Protein 4WUT (pdb70)

Foldseek 3Di:
DEEEEEELAPPDPLVVLLVVLLQVQVVVDDDYDYDYDHDHALLPQVVSLCCQVCLVVPGQAYEYAHSAQDSNQVSLQSCQVSVHEYEYEAFHDPVNLVRHFAYEHAQQLVLLLVLLVCCVVQPADEEEEEEADPRTGSTCNNVVSNVVNSVVPHNYHYDDDDHQSLACSLLVVLLVVCVVCVGHAEYEQEADSNLLVLVNCVVVVNQQVHEYEYEAAEPSVLVCQVVRSHQKYKFFQSSVNNVSNVQSVCVSVVHHDDHYHHRDIDIDHPVPCPPVVNVNGHD

Organism: Allorhizobium ampelinum (strain ATCC BAA-846 / DSM 112012 / S4) (NCBI:txid311402)

InterPro domains:
  IPR025997 Periplasmic binding protein [PF13407] (26-286)
  IPR028082 Periplasmic binding protein-like I [SSF53822] (25-311)

Sequence (283 aa):
GEIAVIVKTVNSTFWQNVQKGADAAIGKQKAHTITFQGPAAESAIADQVNVENAVNRKVDAILLAPSDPDALVPAVKKAWEARIPVVIIDSLSKDAEKYYQAFLATDNKAAGELAAKAIQKVGTEGKIAVSYVAGAGSEIGRVGGFTDYIKANSKLQIVGPYYSQSQATALNQTTDVVLAANADLKGIFGANEPTAIGGRAIKQAGKAGKLVAIGFDGNQDLQEFVKDGTLEATVVQGSYQGEKGVDTLLKLLSKEKVEKFIDTGVVVVTKQNIDKPEAKNVLY

CATH classification: 3.40.50.2300 (+1 more: 3.40.50.2300)

B-factor: mean 20.38, std 10.1, range [6.33, 64.92]

Structure (mmCIF, N/CA/C/O backbone):
data_4WUT
#
_entry.id   4WUT
#
_cell.length_a   48.188
_cell.length_b   69.367
_cell.length_c   92.434
_cell.angle_alpha   90.000
_cell.angle_beta   90.000
_cell.angle_gamma   90.000
#
_symmetry.space_group_name_H-M   'P 21 21 21'
#
loop_
_entity.id
_entity.type
_entity.pdbx_description
1 polymer 'ABC transporter substrate binding protein (Ribose)'
2 non-polymer 'CHLORIDE ION'
3 non-polymer beta-D-fucopyranose
4 non-polymer 'CALCIUM ION'
5 water water
#
loop_
_atom_site.group_PDB
_atom_site.id
_atom_site.type_symbol
_atom_site.label_atom_id
_atom_site.label_alt_id
_atom_site.label_comp_id
_atom_site.label_asym_id
_atom_site.label_entity_id
_atom_site.label_seq_id
_atom_site.pdbx_PDB_ins_code
_atom_site.Cartn_x
_atom_site.Cartn_y
_atom_site.Cartn_z
_atom_site.occupancy
_atom_site.B_iso_or_equiv
_atom_site.auth_seq_id
_atom_site.auth_comp_id
_atom_site.auth_asym_id
_atom_site.auth_atom_id
_atom_site.pdbx_PDB_model_num
ATOM 1 N N . GLY A 1 24 ? 1.090 54.803 49.677 1.00 33.58 24 GLY A N 1
ATOM 2 C CA . GLY A 1 24 ? 0.830 54.501 48.285 1.00 32.73 24 GLY A CA 1
ATOM 3 C C . GLY A 1 24 ? 1.638 53.310 47.816 1.00 31.63 24 GLY A C 1
ATOM 4 O O . GLY A 1 24 ? 2.162 53.312 46.701 1.00 29.53 24 GLY A O 1
ATOM 7 N N . GLU A 1 25 ? 1.735 52.290 48.666 1.00 22.89 25 GLU A N 1
ATOM 8 C CA . GLU A 1 25 ? 2.557 51.118 48.379 1.00 19.69 25 GLU A CA 1
ATOM 9 C C . GLU A 1 25 ? 1.886 50.095 47.474 1.00 19.04 25 GLU A C 1
ATOM 10 O O . GLU A 1 25 ? 0.762 49.662 47.728 1.00 21.34 25 GLU A O 1
ATOM 22 N N . ILE A 1 26 ? 2.595 49.694 46.427 1.00 18.82 26 ILE A N 1
ATOM 23 C CA . ILE A 1 26 ? 2.247 48.499 45.664 1.00 18.92 26 ILE A CA 1
ATOM 24 C C . ILE A 1 26 ? 3.247 47.399 46.053 1.00 21.74 26 ILE A C 1
ATOM 25 O O . ILE A 1 26 ? 4.428 47.523 45.780 1.00 19.42 26 ILE A O 1
ATOM 41 N N . ALA A 1 27 ? 2.780 46.350 46.718 1.00 15.45 27 ALA A N 1
ATOM 42 C CA . ALA A 1 27 ? 3.671 45.315 47.235 1.00 16.66 27 ALA A CA 1
ATOM 43 C C . ALA A 1 27 ? 3.871 44.230 46.189 1.00 16.26 27 ALA A C 1
ATOM 44 O O . ALA A 1 27 ? 2.926 43.539 45.819 1.00 14.72 27 ALA A O 1
ATOM 51 N N . VAL A 1 28 ? 5.103 44.106 45.700 1.00 12.99 28 VAL A N 1
ATOM 52 C CA . VAL A 1 28 ? 5.460 43.018 44.812 1.00 14.68 28 VAL A CA 1
ATOM 53 C C . VAL A 1 28 ? 6.065 41.905 45.652 1.00 13.28 28 VAL A C 1
ATOM 54 O O . VAL A 1 28 ? 7.056 42.123 46.368 1.00 14.25 28 VAL A O 1
ATOM 67 N N . ILE A 1 29 ? 5.442 40.737 45.576 1.00 10.42 29 ILE A N 1
ATOM 68 C CA . ILE A 1 29 ? 5.823 39.592 46.386 1.00 9.80 29 ILE A CA 1
ATOM 69 C C . ILE A 1 29 ? 6.091 38.399 45.481 1.00 13.35 29 ILE A C 1
ATOM 70 O O . ILE A 1 29 ? 5.191 37.912 44.768 1.00 11.06 29 ILE A O 1
ATOM 86 N N . VAL A 1 30 ? 7.340 37.946 45.472 1.00 12.18 30 VAL A N 1
ATOM 87 C CA . VAL A 1 30 ? 7.753 36.883 44.579 1.00 11.16 30 VAL A CA 1
ATOM 88 C C . VAL A 1 30 ? 8.238 35.665 45.348 1.00 8.42 30 VAL A C 1
ATOM 89 O O . VAL A 1 30 ? 8.256 35.681 46.579 1.00 10.49 30 VAL A O 1
ATOM 102 N N . LYS A 1 31 ? 8.608 34.587 44.651 1.00 10.94 31 LYS A N 1
ATOM 103 C CA . LYS A 1 31 ? 8.897 33.345 45.345 1.00 9.67 31 LYS A CA 1
ATOM 104 C C . LYS A 1 31 ? 10.210 33.352 46.127 1.00 8.44 31 LYS A C 1
ATOM 105 O O . LYS A 1 31 ? 10.343 32.636 47.097 1.00 11.41 31 LYS A O 1
ATOM 124 N N . THR A 1 32 ? 11.174 34.142 45.649 1.00 11.59 32 THR A N 1
ATOM 125 C CA . THR A 1 32 ? 12.430 34.348 46.353 1.00 9.82 32 THR A CA 1
ATOM 126 C C . THR A 1 32 ? 13.094 35.554 45.716 1.00 15.12 32 THR A C 1
ATOM 127 O O . THR A 1 32 ? 12.849 35.858 44.555 1.00 15.14 32 THR A O 1
ATOM 138 N N . VAL A 1 33 ? 13.899 36.282 46.476 1.00 20.18 33 VAL A N 1
ATOM 139 C CA . VAL A 1 33 ? 14.608 37.422 45.898 1.00 24.19 33 VAL A CA 1
ATOM 140 C C . VAL A 1 33 ? 15.969 36.971 45.367 1.00 24.20 33 VAL A C 1
ATOM 141 O O . VAL A 1 33 ? 16.568 37.634 44.511 1.00 23.16 33 VAL A O 1
ATOM 154 N N . ASN A 1 34 ? 16.426 35.821 45.855 1.00 28.36 34 ASN A N 1
ATOM 155 C CA . ASN A 1 34 ? 17.712 35.259 45.461 1.00 31.49 34 ASN A CA 1
ATOM 156 C C . ASN A 1 34 ? 17.666 34.564 44.111 1.00 29.27 34 ASN A C 1
ATOM 157 O O . ASN A 1 34 ? 17.762 33.327 44.048 1.00 28.13 34 ASN A O 1
ATOM 168 N N . SER A 1 35 ? 17.543 35.350 43.036 1.00 17.33 35 SER A N 1
ATOM 169 C CA . SER A 1 35 ? 17.281 34.783 41.731 1.00 14.54 35 SER A CA 1
ATOM 170 C C . SER A 1 35 ? 17.446 35.802 40.602 1.00 15.13 35 SER A C 1
ATOM 171 O O . SER A 1 35 ? 16.855 36.891 40.639 1.00 16.21 35 SER A O 1
ATOM 179 N N . THR A 1 36 ? 18.217 35.460 39.576 1.00 14.55 36 THR A N 1
ATOM 180 C CA . THR A 1 36 ? 18.354 36.375 38.444 1.00 14.54 36 THR A CA 1
ATOM 181 C C . THR A 1 36 ? 17.009 36.508 37.704 1.00 13.66 36 THR A C 1
ATOM 182 O O . THR A 1 36 ? 16.690 37.567 37.198 1.00 14.57 36 THR A O 1
ATOM 193 N N . PHE A 1 37 ? 16.217 35.435 37.670 1.00 12.69 37 PHE A N 1
ATOM 194 C CA . PHE A 1 37 ? 14.898 35.487 37.056 1.00 12.97 37 PHE A CA 1
ATOM 195 C C . PHE A 1 37 ? 14.027 36.519 37.781 1.00 11.50 37 PHE A C 1
ATOM 196 O O . PHE A 1 37 ? 13.471 37.399 37.151 1.00 12.54 37 PHE A O 1
ATOM 213 N N . TRP A 1 38 ? 13.905 36.405 39.106 1.00 14.61 38 TRP A N 1
ATOM 214 C CA . TRP A 1 38 ? 13.030 37.320 39.843 1.00 10.64 38 TRP A CA 1
ATOM 215 C C . TRP A 1 38 ? 13.598 38.732 39.849 1.00 11.87 38 TRP A C 1
ATOM 216 O O . TRP A 1 38 ? 12.839 39.697 39.866 1.00 13.84 38 TRP A O 1
ATOM 237 N N . GLN A 1 39 ? 14.924 38.871 39.766 1.00 12.96 39 GLN A N 1
ATOM 238 C CA . GLN A 1 39 ? 15.503 40.203 39.672 1.00 14.30 39 GLN A CA 1
ATOM 239 C C . GLN A 1 39 ? 15.168 40.883 38.336 1.00 15.19 39 GLN A C 1
ATOM 240 O O . GLN A 1 39 ? 15.082 42.109 38.259 1.00 16.73 39 GLN A O 1
ATOM 254 N N . ASN A 1 40 ? 14.989 40.089 37.284 1.00 15.39 40 ASN A N 1
ATOM 255 C CA . ASN A 1 40 ? 14.543 40.657 36.007 1.00 16.31 40 ASN A CA 1
ATOM 256 C C . ASN A 1 40 ? 13.061 41.069 36.062 1.00 16.94 40 ASN A C 1
ATOM 257 O O . ASN A 1 40 ? 12.677 42.093 35.494 1.00 14.66 40 ASN A O 1
ATOM 268 N N . VAL A 1 41 ? 12.239 40.293 36.762 1.00 14.04 41 VAL A N 1
ATOM 269 C CA . VAL A 1 41 ? 10.870 40.733 37.027 1.00 14.94 41 VAL A CA 1
ATOM 270 C C . VAL A 1 41 ? 10.889 42.066 37.790 1.00 13.93 41 VAL A C 1
ATOM 271 O O . VAL A 1 41 ? 10.165 42.990 37.429 1.00 17.33 41 VAL A O 1
ATOM 284 N N . GLN A 1 42 ? 11.746 42.173 38.814 1.00 13.49 42 GLN A N 1
ATOM 285 C CA . GLN A 1 42 ? 11.885 43.438 39.550 1.00 14.39 42 GLN A CA 1
ATOM 286 C C . GLN A 1 42 ? 12.272 44.592 38.617 1.00 15.94 42 GLN A C 1
ATOM 287 O O . GLN A 1 42 ? 11.779 45.700 38.759 1.00 16.49 42 GLN A O 1
ATOM 301 N N . LYS A 1 43 ? 13.190 44.333 37.692 1.00 17.40 43 LYS A N 1
ATOM 302 C CA . LYS A 1 43 ? 13.608 45.351 36.733 1.00 20.96 43 LYS A CA 1
ATOM 303 C C . LYS A 1 43 ? 12.410 45.917 35.959 1.00 22.64 43 LYS A C 1
ATOM 304 O O . LYS A 1 43 ? 12.279 47.132 35.807 1.00 23.98 43 LYS A O 1
ATOM 323 N N . GLY A 1 44 ? 11.554 45.029 35.466 1.00 16.77 44 GLY A N 1
ATOM 324 C CA . GLY A 1 44 ? 10.354 45.428 34.747 1.00 17.04 44 GLY A CA 1
ATOM 325 C C . GLY A 1 44 ? 9.408 46.220 35.630 1.00 17.16 44 GLY A C 1
ATOM 326 O O . GLY A 1 44 ? 8.856 47.232 35.212 1.00 18.20 44 GLY A O 1
ATOM 330 N N . ALA A 1 45 ? 9.207 45.759 36.854 1.00 16.20 45 ALA A N 1
ATOM 331 C CA . ALA A 1 45 ? 8.337 46.481 37.781 1.00 19.25 45 ALA A CA 1
ATOM 332 C C . ALA A 1 45 ? 8.865 47.889 38.070 1.00 18.81 45 ALA A C 1
ATOM 333 O O . ALA A 1 45 ? 8.104 48.861 38.148 1.00 22.73 45 ALA A O 1
ATOM 340 N N . ASP A 1 46 ? 10.179 47.998 38.222 1.00 18.23 46 ASP A N 1
ATOM 341 C CA . ASP A 1 46 ? 10.813 49.275 38.516 1.00 20.80 46 ASP A CA 1
ATOM 342 C C . ASP A 1 46 ? 10.608 50.249 37.361 1.00 23.79 46 ASP A C 1
ATOM 343 O O . ASP A 1 46 ? 10.412 51.450 37.567 1.00 27.50 46 ASP A O 1
ATOM 352 N N . ALA A 1 47 ? 10.670 49.726 36.144 1.00 23.15 47 ALA A N 1
ATOM 353 C CA . ALA A 1 47 ? 10.508 50.542 34.944 1.00 26.77 47 ALA A CA 1
ATOM 354 C C . ALA A 1 47 ? 9.107 51.141 34.898 1.00 26.76 47 ALA A C 1
ATOM 355 O O . ALA A 1 47 ? 8.944 52.343 34.696 1.00 27.73 47 ALA A O 1
ATOM 362 N N . ALA A 1 48 ? 8.103 50.297 35.121 1.00 21.32 48 ALA A N 1
ATOM 363 C CA . ALA A 1 48 ? 6.709 50.740 35.086 1.00 21.66 48 ALA A CA 1
ATOM 364 C C . ALA A 1 48 ? 6.413 51.780 36.159 1.00 24.89 48 ALA A C 1
ATOM 365 O O . ALA A 1 48 ? 5.750 52.784 35.900 1.00 27.50 48 ALA A O 1
ATOM 372 N N . ILE A 1 49 ? 6.880 51.528 37.375 1.00 26.05 49 ILE A N 1
ATOM 373 C CA . ILE A 1 49 ? 6.554 52.404 38.487 1.00 26.13 49 ILE A CA 1
ATOM 374 C C . ILE A 1 49 ? 7.214 53.780 38.303 1.00 27.97 49 ILE A C 1
ATOM 375 O O . ILE A 1 49 ? 6.646 54.810 38.674 1.00 34.49 49 ILE A O 1
ATOM 391 N N . GLY A 1 50 ? 8.394 53.791 37.689 1.00 27.42 50 GLY A N 1
ATOM 392 C CA . GLY A 1 50 ? 9.144 55.020 37.508 1.00 31.17 50 GLY A CA 1
ATOM 393 C C . GLY A 1 50 ? 8.562 55.976 36.482 1.00 33.24 50 GLY A C 1
ATOM 394 O O . GLY A 1 50 ? 9.105 57.061 36.273 1.00 35.68 50 GLY A O 1
ATOM 398 N N . LYS A 1 51 ? 7.464 55.588 35.844 1.00 38.12 51 LYS A N 1
ATOM 399 C CA . LYS A 1 51 ? 6.827 56.438 34.839 1.00 38.52 51 LYS A CA 1
ATOM 400 C C . LYS A 1 51 ? 5.584 57.142 35.392 1.00 40.32 51 LYS A C 1
ATOM 401 O O . LYS A 1 51 ? 4.756 57.660 34.636 1.00 43.53 51 LYS A O 1
ATOM 420 N N . GLN A 1 52 ? 5.480 57.181 36.715 1.00 38.41 52 GLN A N 1
ATOM 421 C CA . GLN A 1 52 ? 4.360 57.823 37.389 1.00 38.67 52 GLN A CA 1
ATOM 422 C C . GLN A 1 52 ? 4.785 58.180 38.818 1.00 34.76 52 GLN A C 1
ATOM 423 O O . GLN A 1 52 ? 5.833 57.726 39.279 1.00 37.48 52 GLN A O 1
ATOM 437 N N . LYS A 1 53 ? 4.009 59.011 39.509 1.00 37.08 53 LYS A N 1
ATOM 438 C CA . LYS A 1 53 ? 4.449 59.563 40.789 1.00 39.27 53 LYS A CA 1
ATOM 439 C C . LYS A 1 53 ? 3.660 59.105 42.020 1.00 39.30 53 LYS A C 1
ATOM 440 O O . LYS A 1 53 ? 4.169 59.179 43.137 1.00 46.27 53 LYS A O 1
ATOM 459 N N . ALA A 1 54 ? 2.434 58.630 41.823 1.00 33.49 54 ALA A N 1
ATOM 460 C CA . ALA A 1 54 ? 1.489 58.452 42.929 1.00 34.44 54 ALA A CA 1
ATOM 461 C C . ALA A 1 54 ? 1.752 57.213 43.778 1.00 36.59 54 ALA A C 1
ATOM 462 O O . ALA A 1 54 ? 1.363 57.160 44.945 1.00 38.46 54 ALA A O 1
ATOM 469 N N . HIS A 1 55 ? 2.397 56.215 43.195 1.00 31.20 55 HIS A N 1
ATOM 470 C CA . HIS A 1 55 ? 2.632 54.964 43.901 1.00 29.06 55 HIS A CA 1
ATOM 471 C C . HIS A 1 55 ? 4.091 54.579 43.850 1.00 28.43 55 HIS A C 1
ATOM 472 O O . HIS A 1 55 ? 4.831 54.999 42.955 1.00 30.73 55 HIS A O 1
ATOM 487 N N . THR A 1 56 ? 4.493 53.782 44.832 1.00 25.43 56 THR A N 1
ATOM 488 C CA . THR A 1 56 ? 5.824 53.205 44.860 1.00 25.01 56 THR A CA 1
ATOM 489 C C . THR A 1 56 ? 5.675 51.693 44.972 1.00 29.76 56 THR A C 1
ATOM 490 O O . THR A 1 56 ? 4.589 51.204 45.292 1.00 25.96 56 THR A O 1
ATOM 501 N N . ILE A 1 57 ? 6.739 50.940 44.693 1.00 29.28 57 ILE A N 1
ATOM 502 C CA . ILE A 1 57 ? 6.706 49.503 44.920 1.00 25.68 57 ILE A CA 1
ATOM 503 C C . ILE A 1 57 ? 7.706 49.097 45.995 1.00 25.96 57 ILE A C 1
ATOM 504 O O . ILE A 1 57 ? 8.736 49.743 46.203 1.00 24.92 57 ILE A O 1
ATOM 520 N N . THR A 1 58 ? 7.344 48.040 46.695 1.00 24.64 58 THR A N 1
ATOM 521 C CA . THR A 1 58 ? 8.277 47.287 47.500 1.00 20.26 58 THR A CA 1
ATOM 522 C C . THR A 1 58 ? 8.434 45.949 46.788 1.00 20.47 58 THR A C 1
ATOM 523 O O . THR A 1 58 ? 7.527 45.502 46.094 1.00 19.63 58 THR A O 1
ATOM 534 N N . PHE A 1 59 ? 9.594 45.323 46.928 1.00 18.71 59 PHE A N 1
ATOM 535 C CA . PHE A 1 59 ? 9.861 44.048 46.284 1.00 17.66 59 PHE A CA 1
ATOM 536 C C . PHE A 1 59 ? 10.406 43.121 47.348 1.00 17.15 59 PHE A C 1
ATOM 537 O O . PHE A 1 59 ? 11.421 43.428 47.974 1.00 18.05 59 PHE A O 1
ATOM 554 N N . GLN A 1 60 ? 9.726 42.008 47.577 1.00 16.28 60 GLN A N 1
ATOM 555 C CA . GLN A 1 60 ? 10.053 41.118 48.688 1.00 15.86 60 GLN A CA 1
ATOM 556 C C . GLN A 1 60 ? 9.803 39.674 48.275 1.00 14.76 60 GLN A C 1
ATOM 557 O O . GLN A 1 60 ? 8.972 39.398 47.405 1.00 14.44 60 GLN A O 1
ATOM 571 N N . GLY A 1 61 ? 10.512 38.745 48.897 1.00 14.28 61 GLY A N 1
ATOM 572 C CA . GLY A 1 61 ? 10.257 37.338 48.710 1.00 13.32 61 GLY A CA 1
ATOM 573 C C . GLY A 1 61 ? 10.993 36.574 49.778 1.00 13.07 61 GLY A C 1
ATOM 574 O O . GLY A 1 61 ? 11.966 37.114 50.351 1.00 13.62 61 GLY A O 1
ATOM 578 N N . PRO A 1 62 ? 10.539 35.344 50.069 1.00 12.37 62 PRO A N 1
ATOM 579 C CA . PRO A 1 62 ? 11.249 34.527 51.059 1.00 12.13 62 PRO A CA 1
ATOM 580 C C . PRO A 1 62 ? 12.634 34.118 50.591 1.00 11.82 62 PRO A C 1
ATOM 581 O O . PRO A 1 62 ? 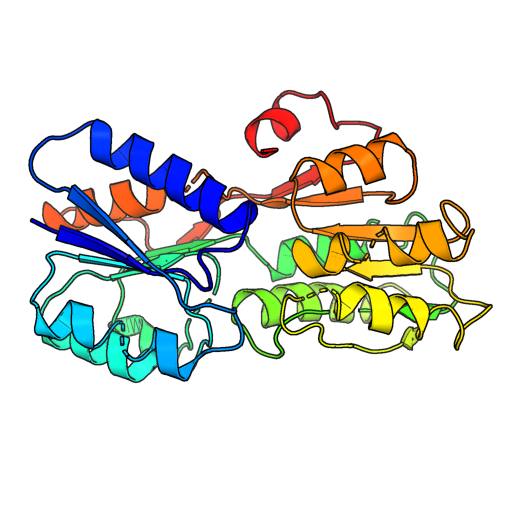13.064 34.463 49.492 1.00 11.84 62 PRO A O 1
ATOM 592 N N . ALA A 1 63 ? 13.329 33.353 51.430 1.00 12.63 63 ALA A N 1
ATOM 593 C CA . ALA A 1 63 ? 14.686 32.951 51.122 1.00 13.16 63 ALA A CA 1
ATOM 594 C C . ALA A 1 63 ? 14.770 31.835 50.108 1.00 14.01 63 ALA A C 1
ATOM 595 O O . ALA A 1 63 ? 15.823 31.617 49.525 1.00 15.47 63 ALA A O 1
ATOM 602 N N . ALA A 1 64 ? 13.666 31.136 49.875 1.00 12.17 64 ALA A N 1
ATOM 603 C CA . ALA A 1 64 ? 13.666 30.023 48.935 1.00 13.94 64 ALA A CA 1
ATOM 604 C C . ALA A 1 64 ? 12.250 29.818 48.420 1.00 11.41 64 ALA A C 1
ATOM 605 O O . ALA A 1 64 ? 11.283 30.157 49.089 1.00 10.92 64 ALA A O 1
ATOM 612 N N . GLU A 1 65 ? 12.131 29.260 47.218 1.00 10.64 65 GLU A N 1
ATOM 613 C CA . GLU A 1 65 ? 10.817 29.029 46.629 1.00 9.48 65 GLU A CA 1
ATOM 614 C C . GLU A 1 65 ? 9.984 27.989 47.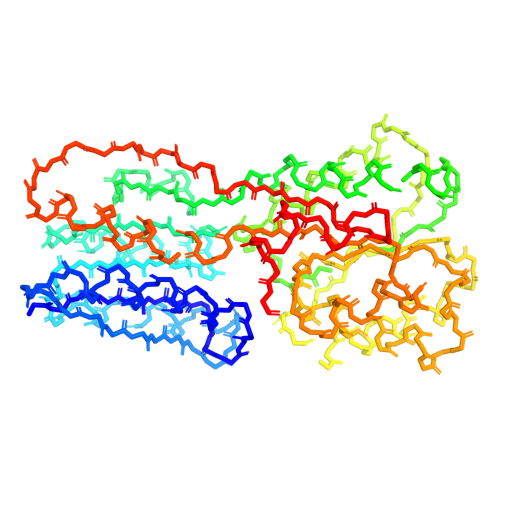347 1.00 10.32 65 GLU A C 1
ATOM 615 O O . GLU A 1 65 ? 8.763 27.966 47.207 1.00 10.88 65 GLU A O 1
ATOM 627 N N . SER A 1 66 ? 10.646 27.148 48.137 1.00 11.15 66 SER A N 1
ATOM 628 C CA . SER A 1 66 ? 9.983 26.138 48.949 1.00 10.24 66 SER A CA 1
ATOM 629 C C . SER A 1 66 ? 9.407 26.695 50.260 1.00 10.12 66 SER A C 1
ATOM 630 O O . SER A 1 66 ? 8.669 25.996 50.961 1.00 11.75 66 SER A O 1
ATOM 638 N N . ALA A 1 67 ? 9.763 27.936 50.592 1.00 10.41 67 ALA A N 1
ATOM 639 C CA . ALA A 1 67 ? 9.308 28.572 51.835 1.00 9.66 67 ALA A CA 1
ATOM 640 C C . ALA A 1 67 ? 7.921 29.151 51.651 1.00 10.03 67 ALA A C 1
ATOM 641 O O . ALA A 1 67 ? 7.763 30.371 51.527 1.00 11.55 67 ALA A O 1
ATOM 648 N N . ILE A 1 68 ? 6.917 28.281 51.657 1.00 9.92 68 ILE A N 1
ATOM 649 C CA . ILE A 1 68 ? 5.551 28.656 51.344 1.00 8.58 68 ILE A CA 1
ATOM 650 C C . ILE A 1 68 ? 4.902 29.445 52.478 1.00 7.73 68 ILE A C 1
ATOM 651 O O . ILE A 1 68 ? 4.279 30.498 52.250 1.00 9.97 68 ILE A O 1
ATOM 667 N N . ALA A 1 69 ? 5.056 28.949 53.686 1.00 8.26 69 ALA A N 1
ATOM 668 C CA . ALA A 1 69 ? 4.471 29.627 54.836 1.00 10.24 69 ALA A CA 1
ATOM 669 C C . ALA A 1 69 ? 5.021 31.044 54.969 1.00 8.92 69 ALA A C 1
ATOM 670 O O . ALA A 1 69 ? 4.301 31.975 55.337 1.00 11.35 69 ALA A O 1
ATOM 677 N N . ASP A 1 70 ? 6.307 31.209 54.677 1.00 9.04 70 ASP A N 1
ATOM 678 C CA . ASP A 1 70 ? 6.906 32.531 54.741 1.00 9.45 70 ASP A CA 1
ATOM 679 C C . ASP A 1 70 ? 6.266 33.467 53.732 1.00 8.97 70 ASP A C 1
ATOM 680 O O . ASP A 1 70 ? 6.087 34.651 54.012 1.00 12.10 70 ASP A O 1
ATOM 689 N N . GLN A 1 71 ? 5.944 32.960 52.534 1.00 8.35 71 GLN A N 1
ATOM 690 C CA . GLN A 1 71 ? 5.295 33.811 51.549 1.00 8.03 71 GLN A CA 1
ATOM 691 C C . GLN A 1 71 ? 3.867 34.165 51.966 1.00 9.14 71 GLN A C 1
ATOM 692 O O . GLN A 1 71 ? 3.435 35.296 51.775 1.00 10.12 71 GLN A O 1
ATOM 706 N N . VAL A 1 72 ? 3.140 33.197 52.519 1.00 9.14 72 VAL A N 1
ATOM 707 C CA . VAL A 1 72 ? 1.810 33.466 53.041 1.00 8.90 72 VAL A CA 1
ATOM 708 C C . VAL A 1 72 ? 1.880 34.607 54.064 1.00 9.62 72 VAL A C 1
ATOM 709 O O . VAL A 1 72 ? 1.109 35.551 54.034 1.00 9.65 72 VAL A O 1
ATOM 722 N N . ASN A 1 73 ? 2.816 34.501 54.992 1.00 10.07 73 ASN A N 1
ATOM 723 C CA . ASN A 1 73 ? 2.999 35.541 55.990 1.00 10.14 73 ASN A CA 1
ATOM 724 C C . ASN A 1 73 ? 3.216 36.938 55.362 1.00 10.32 73 ASN A C 1
ATOM 725 O O . ASN A 1 73 ? 2.640 37.940 55.823 1.00 11.29 73 ASN A O 1
ATOM 753 N N . VAL A 1 75 ? 2.184 38.027 52.359 1.00 9.74 75 VAL A N 1
ATOM 754 C CA . VAL A 1 75 ? 0.958 38.530 51.773 1.00 10.19 75 VAL A CA 1
ATOM 755 C C . VAL A 1 75 ? -0.029 38.989 52.881 1.00 10.70 75 VAL A C 1
ATOM 756 O O . VAL A 1 75 ? -0.625 40.079 52.805 1.00 11.27 75 VAL A O 1
ATOM 769 N N . GLU A 1 76 ? -0.167 38.191 53.938 1.00 10.23 76 GLU A N 1
ATOM 770 C CA . GLU A 1 76 ? -1.025 38.568 55.049 1.00 10.86 76 GLU A CA 1
ATOM 771 C C . GLU A 1 76 ? -0.595 39.905 55.613 1.00 11.75 76 GLU A C 1
ATOM 772 O O . GLU A 1 76 ? -1.418 40.748 55.950 1.00 13.69 76 GLU A O 1
ATOM 784 N N . ASN A 1 77 ? 0.708 40.076 55.778 1.00 12.04 77 ASN A N 1
ATOM 785 C CA . ASN A 1 77 ? 1.237 41.296 56.338 1.00 16.11 77 ASN A CA 1
ATOM 786 C C . ASN A 1 77 ? 0.976 42.508 55.446 1.00 14.56 77 ASN A C 1
ATOM 787 O O . ASN A 1 77 ? 0.686 43.601 55.930 1.00 16.90 77 ASN A O 1
ATOM 798 N N . ALA A 1 78 ? 1.073 42.293 54.136 1.00 12.49 78 ALA A N 1
ATOM 799 C CA . ALA A 1 78 ? 0.758 43.341 53.165 1.00 12.77 78 ALA A CA 1
ATOM 800 C C . ALA A 1 78 ? -0.706 43.768 53.304 1.00 14.70 78 ALA A C 1
ATOM 801 O O . ALA A 1 78 ? -1.027 44.951 53.279 1.00 14.65 78 ALA A O 1
ATOM 808 N N . VAL A 1 79 ? -1.597 42.801 53.436 1.00 13.80 79 VAL A N 1
ATOM 809 C CA . VAL A 1 79 ? -3.011 43.111 53.630 1.00 16.10 79 VAL A CA 1
ATOM 810 C C . VAL A 1 79 ? -3.225 43.867 54.941 1.00 18.54 79 VAL A C 1
ATOM 811 O O . VAL A 1 79 ? -3.999 44.832 55.016 1.00 20.20 79 VAL A O 1
ATOM 824 N N . ASN A 1 80 ? -2.551 43.429 55.996 1.00 14.88 80 ASN A N 1
ATOM 825 C CA . ASN A 1 80 ? -2.752 44.045 57.297 1.00 16.99 80 ASN A CA 1
ATOM 826 C C . ASN A 1 80 ? -2.234 45.470 57.384 1.00 17.20 80 ASN A C 1
ATOM 827 O O . ASN A 1 80 ? -2.780 46.275 58.138 1.00 23.18 80 ASN A O 1
ATOM 838 N N . ARG A 1 81 ? -1.195 45.795 56.620 1.00 16.46 81 ARG A N 1
ATOM 839 C CA . ARG A 1 81 ? -0.704 47.169 56.571 1.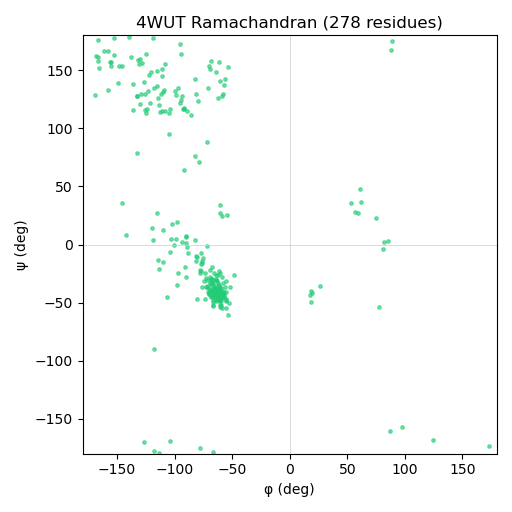00 20.69 81 ARG A CA 1
ATOM 840 C C . ARG A 1 81 ? -1.376 48.012 55.483 1.00 24.12 81 ARG A C 1
ATOM 841 O O . ARG A 1 81 ? -0.988 49.158 55.263 1.00 23.54 81 ARG A O 1
ATOM 862 N N . LYS A 1 82 ? -2.393 47.438 54.841 1.00 19.84 82 LYS A N 1
ATOM 863 C CA . LYS A 1 82 ? -3.284 48.168 53.947 1.00 24.63 82 LYS A CA 1
ATOM 864 C C . LYS A 1 82 ? -2.581 48.780 52.753 1.00 20.92 82 LYS A C 1
ATOM 865 O O . LYS A 1 82 ? -2.785 49.956 52.432 1.00 23.34 82 LYS A O 1
ATOM 884 N N . VAL A 1 83 ? -1.756 47.973 52.098 1.00 16.36 83 VAL A N 1
ATOM 885 C CA . VAL A 1 83 ? -1.109 48.394 50.864 1.00 16.67 83 VAL A CA 1
ATOM 886 C C . VAL A 1 83 ? -2.186 48.676 49.835 1.00 19.24 83 VAL A C 1
ATOM 887 O O . VAL A 1 83 ? -3.324 48.199 49.948 1.00 17.81 83 VAL A O 1
ATOM 900 N N . ASP A 1 84 ? -1.845 49.489 48.846 1.00 17.47 84 ASP A N 1
ATOM 901 C CA . ASP A 1 84 ? -2.812 49.850 47.814 1.00 17.36 84 ASP A CA 1
ATOM 902 C C . ASP A 1 84 ? -3.108 48.684 46.869 1.00 16.22 84 ASP A C 1
ATOM 903 O O . ASP A 1 84 ? -4.206 48.598 46.337 1.00 19.08 84 ASP A O 1
ATOM 912 N N . ALA A 1 85 ? -2.123 47.806 46.651 1.00 14.87 85 ALA A N 1
ATOM 913 C CA . ALA A 1 85 ? -2.247 46.707 45.677 1.00 13.90 85 ALA A CA 1
ATOM 914 C C . ALA A 1 85 ? -1.129 45.695 45.869 1.00 13.73 85 ALA A C 1
ATOM 915 O O . ALA A 1 85 ? -0.103 46.001 46.466 1.00 13.97 85 ALA A O 1
ATOM 922 N N . ILE A 1 86 ? -1.339 44.509 45.332 1.00 12.51 86 ILE A N 1
ATOM 923 C CA . ILE A 1 86 ? -0.397 43.412 45.474 1.00 11.86 86 ILE A CA 1
ATOM 924 C C . ILE A 1 86 ? -0.158 42.764 44.123 1.00 13.88 86 ILE A C 1
ATOM 925 O O . ILE A 1 86 ? -1.098 42.420 43.405 1.00 13.00 86 ILE A O 1
ATOM 941 N N . LEU A 1 87 ? 1.110 42.636 43.767 1.00 12.77 87 LEU A N 1
ATOM 942 C CA . LEU A 1 87 ? 1.540 41.862 42.612 1.00 11.67 87 LEU A CA 1
ATOM 943 C C . LEU A 1 87 ? 2.202 40.623 43.176 1.00 10.14 87 LEU A C 1
ATOM 944 O O . LEU A 1 87 ? 3.245 40.738 43.832 1.00 12.67 87 LEU A O 1
ATOM 960 N N . LEU A 1 88 ? 1.617 39.451 42.928 1.00 9.72 88 LEU A N 1
ATOM 961 C CA . LEU A 1 88 ? 2.031 38.219 43.608 1.00 8.15 88 LEU A CA 1
ATOM 962 C C . LEU A 1 88 ? 2.382 37.116 42.620 1.00 10.31 88 LEU A C 1
ATOM 963 O O . LEU A 1 88 ? 1.590 36.834 41.714 1.00 9.61 88 LEU A O 1
ATOM 979 N N . ALA A 1 89 ? 3.558 36.507 42.790 1.00 9.75 89 ALA A N 1
ATOM 980 C CA . ALA A 1 89 ? 3.908 35.249 42.134 1.00 7.71 89 ALA A CA 1
ATOM 981 C C . ALA A 1 89 ? 3.809 34.156 43.198 1.00 7.48 89 ALA A C 1
ATOM 982 O O . ALA A 1 89 ? 4.754 33.947 43.980 1.00 7.34 89 ALA A O 1
ATOM 989 N N . PRO A 1 90 ? 2.663 33.487 43.270 1.00 8.46 90 PRO A N 1
ATOM 990 C CA . PRO A 1 90 ? 2.412 32.612 44.423 1.00 7.49 90 PRO A CA 1
ATOM 991 C C . PRO A 1 90 ? 3.271 31.371 44.375 1.00 7.53 90 PRO A C 1
ATOM 992 O O . PRO A 1 90 ? 3.363 30.724 43.330 1.00 8.89 90 PRO A O 1
ATOM 1003 N N . SER A 1 91 ? 3.880 31.011 45.510 1.00 7.96 91 SER A N 1
ATOM 1004 C CA . SER A 1 91 ? 4.761 29.855 45.565 1.00 9.06 91 SER A CA 1
ATOM 1005 C C . SER A 1 91 ? 4.000 28.523 45.572 1.00 8.64 91 SER A C 1
ATOM 1006 O O . SER A 1 91 ? 4.603 27.464 45.346 1.00 8.26 91 SER A O 1
ATOM 1014 N N . ASP A 1 92 ? 2.696 28.591 45.822 1.00 7.86 92 ASP A N 1
ATOM 1015 C CA . ASP A 1 92 ? 1.829 27.414 45.806 1.00 6.67 92 ASP A CA 1
ATOM 1016 C C . ASP A 1 92 ? 0.435 27.858 45.355 1.00 6.33 92 ASP A C 1
ATOM 1017 O O . ASP A 1 92 ? -0.008 28.943 45.744 1.00 9.45 92 ASP A O 1
ATOM 1026 N N . PRO A 1 93 ? -0.248 27.063 44.505 1.00 7.17 93 PRO A N 1
ATOM 1027 C CA . PRO A 1 93 ? -1.532 27.535 43.997 1.00 7.16 93 PRO A CA 1
ATOM 1028 C C . PRO A 1 93 ? -2.684 27.437 44.984 1.00 9.67 93 PRO A C 1
ATOM 1029 O O . PRO A 1 93 ? -3.695 28.095 44.776 1.00 11.55 93 PRO A O 1
ATOM 1040 N N . ASP A 1 94 ? -2.503 26.661 46.034 1.00 8.37 94 ASP A N 1
ATOM 1041 C CA . ASP A 1 94 ? -3.530 26.466 47.044 1.00 9.26 94 ASP A CA 1
ATOM 1042 C C . ASP A 1 94 ? -3.236 27.187 48.363 1.00 7.76 94 ASP A C 1
ATOM 1043 O O . ASP A 1 94 ? -4.127 27.824 48.943 1.00 9.42 94 ASP A O 1
ATOM 1052 N N . ALA A 1 95 ? -2.006 27.079 48.848 1.00 9.52 95 ALA A N 1
ATOM 1053 C CA . ALA A 1 95 ? -1.670 27.651 50.139 1.00 9.50 95 ALA A CA 1
ATOM 1054 C C . ALA A 1 95 ? -1.842 29.152 50.178 1.00 9.16 95 ALA A C 1
ATOM 1055 O O . ALA A 1 95 ? -2.048 29.707 51.265 1.00 8.76 95 ALA A O 1
ATOM 1062 N N . LEU A 1 96 ? -1.729 29.819 49.027 1.00 7.50 96 LEU A N 1
ATOM 1063 C CA . LEU A 1 96 ? -1.830 31.278 48.990 1.00 9.50 96 LEU A CA 1
ATOM 1064 C C . LEU A 1 96 ? -3.268 31.802 48.817 1.00 9.02 96 LEU A C 1
ATOM 1065 O O . LEU A 1 96 ? -3.517 33.002 48.950 1.00 9.83 96 LEU A O 1
ATOM 1081 N N . VAL A 1 97 ? -4.220 30.904 48.576 1.00 10.56 97 VAL A N 1
ATOM 1082 C CA . VAL A 1 97 ? -5.597 31.339 48.344 1.00 10.53 97 VAL A CA 1
ATOM 1083 C C . VAL A 1 97 ? -6.229 32.091 49.525 1.00 9.88 97 VAL A C 1
ATOM 1084 O O . VAL A 1 97 ? -6.827 33.143 49.329 1.00 12.81 97 VAL A O 1
ATOM 1097 N N . PRO A 1 98 ? -6.076 31.582 50.762 1.00 10.30 98 PRO A N 1
ATOM 1098 C CA . PRO A 1 98 ? -6.708 32.302 51.874 1.00 10.84 98 PRO A CA 1
ATOM 1099 C C . PRO A 1 98 ? -6.204 33.732 52.053 1.00 11.88 98 PRO A C 1
ATOM 1100 O O . PRO A 1 98 ? -7.008 34.616 52.345 1.00 13.91 98 PRO A O 1
ATOM 1111 N N . ALA A 1 99 ? -4.909 33.964 51.844 1.00 9.88 99 ALA A N 1
ATOM 1112 C CA . ALA A 1 99 ? -4.369 35.311 51.986 1.00 11.85 99 ALA A CA 1
ATOM 1113 C C . ALA A 1 99 ? -4.837 36.229 50.865 1.00 9.22 99 ALA A C 1
ATOM 1114 O O . ALA A 1 99 ? -5.113 37.410 51.091 1.00 13.07 99 ALA A O 1
ATOM 1121 N N . VAL A 1 100 ? -4.939 35.686 49.648 1.00 10.51 100 VAL A N 1
ATOM 1122 C CA . VAL A 1 100 ? -5.452 36.441 48.516 1.00 10.79 100 VAL A CA 1
ATOM 1123 C C . VAL A 1 100 ? -6.940 36.758 48.690 1.00 13.19 100 VAL A C 1
ATOM 1124 O O . VAL A 1 100 ? -7.364 37.869 48.387 1.00 12.54 100 VAL A O 1
ATOM 1137 N N . LYS A 1 101 ? -7.706 35.812 49.225 1.00 13.68 101 LYS A N 1
ATOM 1138 C CA . LYS A 1 101 ? -9.101 36.088 49.606 1.00 14.03 101 LYS A CA 1
ATOM 1139 C C . LYS A 1 101 ? -9.209 37.248 50.614 1.00 11.78 101 LYS A C 1
ATOM 1140 O O . LYS A 1 101 ? -10.077 38.119 50.501 1.00 15.54 101 LYS A O 1
ATOM 1159 N N . LYS A 1 102 ? -8.333 37.240 51.631 1.00 13.14 102 LYS A N 1
ATOM 1160 C CA . LYS A 1 102 ? -8.256 38.347 52.577 1.00 18.26 102 LYS A CA 1
ATOM 1161 C C . LYS A 1 102 ? -7.944 39.690 51.890 1.00 13.48 102 LYS A C 1
ATOM 1162 O O . LYS A 1 102 ? -8.516 40.704 52.249 1.00 16.36 102 LYS A O 1
ATOM 1181 N N . ALA A 1 103 ? -7.046 39.691 50.907 1.00 14.77 103 ALA A N 1
ATOM 1182 C CA . ALA A 1 103 ? -6.766 40.907 50.142 1.00 14.23 103 ALA A CA 1
ATOM 1183 C C . ALA A 1 103 ? -8.030 41.389 49.440 1.00 16.47 103 ALA A C 1
ATOM 1184 O O . ALA A 1 103 ? -8.389 42.565 49.492 1.00 13.79 103 ALA A O 1
ATOM 1191 N N . TRP A 1 104 ? -8.704 40.457 48.786 1.00 13.89 104 TRP A N 1
ATOM 1192 C CA . TRP A 1 104 ? -9.960 40.779 48.097 1.00 15.09 104 TRP A CA 1
ATOM 1193 C C . TRP A 1 104 ? -11.034 41.336 49.044 1.00 20.81 104 TRP A C 1
ATOM 1194 O O . TRP A 1 104 ? -11.704 42.320 48.730 1.00 20.63 104 TRP A O 1
ATOM 1215 N N . GLU A 1 105 ? -11.174 40.739 50.219 1.00 19.43 105 GLU A N 1
ATOM 1216 C CA . GLU A 1 105 ? -12.132 41.223 51.205 1.00 21.50 105 GLU A CA 1
ATOM 1217 C C . GLU A 1 105 ? -11.786 42.628 51.709 1.00 18.97 105 GLU A C 1
ATOM 1218 O O . GLU A 1 105 ? -12.688 43.407 52.061 1.00 23.07 105 GLU A O 1
ATOM 1230 N N . ALA A 1 106 ? -10.490 42.938 51.717 1.00 17.28 106 ALA A N 1
ATOM 1231 C CA . ALA A 1 106 ? -9.966 44.252 52.076 1.00 17.91 106 ALA A CA 1
ATOM 1232 C C . ALA A 1 106 ? -10.016 45.263 50.932 1.00 20.55 106 ALA A C 1
ATOM 1233 O O . ALA A 1 106 ? -9.545 46.393 51.088 1.00 22.30 106 ALA A O 1
ATOM 1240 N N . ARG A 1 107 ? -10.582 44.864 49.799 1.00 21.39 107 ARG A N 1
ATOM 1241 C CA . ARG A 1 107 ? -10.663 45.732 48.619 1.00 21.43 107 ARG A CA 1
ATOM 1242 C C . ARG A 1 107 ? -9.280 46.121 48.089 1.00 19.02 107 ARG A C 1
ATOM 1243 O O . ARG A 1 107 ? -9.059 47.252 47.642 1.00 24.56 107 ARG A O 1
ATOM 1264 N N . ILE A 1 108 ? -8.344 45.188 48.162 1.00 15.41 108 ILE A N 1
ATOM 1265 C CA . ILE A 1 108 ? -7.012 45.422 47.633 1.00 14.78 108 ILE A CA 1
ATOM 1266 C C . ILE A 1 108 ? -6.841 44.676 46.311 1.00 14.03 108 ILE A C 1
ATOM 1267 O O . ILE A 1 108 ? -6.909 43.452 46.278 1.00 16.01 108 ILE A O 1
ATOM 1283 N N . PRO A 1 109 ? -6.630 45.418 45.218 1.00 15.62 109 PRO A N 1
ATOM 1284 C CA . PRO A 1 109 ? -6.412 44.771 43.921 1.00 15.53 109 PRO A CA 1
ATOM 1285 C C . PRO A 1 109 ? -5.230 43.817 43.962 1.00 15.23 109 PRO A C 1
ATOM 1286 O O . PRO A 1 109 ? -4.203 44.138 44.565 1.00 15.64 109 PRO A O 1
ATOM 1297 N N . VAL A 1 110 ? -5.393 42.651 43.351 1.00 13.03 110 VAL A N 1
ATOM 1298 C CA . VAL A 1 110 ? -4.335 41.661 43.279 1.00 12.95 110 VAL A CA 1
ATOM 1299 C C . VAL A 1 110 ? -4.170 41.230 41.819 1.00 14.22 110 VAL A C 1
ATOM 1300 O O . VAL A 1 110 ? -5.140 40.913 41.135 1.00 14.19 110 VAL A O 1
ATOM 1313 N N . VAL A 1 111 ? -2.936 41.254 41.336 1.00 11.52 111 VAL A N 1
ATOM 1314 C CA . VAL A 1 111 ? -2.618 40.679 40.042 1.00 11.44 111 VAL A CA 1
ATOM 1315 C C . VAL A 1 111 ? -1.614 39.556 40.303 1.00 10.21 111 VAL A C 1
ATOM 1316 O O . VAL A 1 111 ? -0.696 39.713 41.105 1.00 12.71 111 VAL A O 1
ATOM 1329 N N . ILE A 1 112 ? -1.848 38.412 39.663 1.00 10.02 112 ILE A N 1
ATOM 1330 C CA . ILE A 1 112 ? -1.000 37.231 39.770 1.00 9.25 112 ILE A CA 1
ATOM 1331 C C . ILE A 1 112 ? -0.064 37.138 38.575 1.00 10.17 112 ILE A C 1
ATOM 1332 O O . ILE A 1 112 ? -0.494 37.321 37.415 1.00 12.14 112 ILE A O 1
ATOM 1348 N N . ILE A 1 113 ? 1.217 36.899 38.848 1.00 10.03 113 ILE A N 1
ATOM 1349 C CA . ILE A 1 113 ? 2.185 36.679 37.785 1.00 9.27 113 ILE A CA 1
ATOM 1350 C C . ILE A 1 113 ? 2.846 35.314 37.896 1.00 8.59 113 ILE A C 1
ATOM 1351 O O . ILE A 1 113 ? 2.961 34.751 39.001 1.00 9.29 113 ILE A O 1
ATOM 1367 N N . ASP A 1 114 ? 3.192 34.766 36.733 1.00 9.22 114 ASP A N 1
ATOM 1368 C CA . ASP A 1 114 ? 4.106 33.633 36.592 1.00 10.48 114 ASP A CA 1
ATOM 1369 C C . ASP A 1 114 ? 3.519 32.267 36.921 1.00 10.74 114 ASP A C 1
ATOM 1370 O O . ASP A 1 114 ? 3.603 31.334 36.117 1.00 11.26 114 ASP A O 1
ATOM 1379 N N . SER A 1 115 ? 2.937 32.143 38.110 1.00 9.38 115 SER A N 1
ATOM 1380 C CA . SER A 1 115 ? 2.498 30.856 38.630 1.00 11.08 115 SER A CA 1
ATOM 1381 C C . SER A 1 115 ? 1.039 30.981 39.028 1.00 11.53 115 SER A C 1
ATOM 1382 O O . SER A 1 115 ? 0.658 31.889 39.766 1.00 10.37 115 SER A O 1
ATOM 1407 N N . LEU A 1 117 ? -2.792 30.475 40.506 1.00 12.96 117 LEU A N 1
ATOM 1408 C CA . LEU A 1 117 ? -3.553 30.083 41.688 1.00 13.85 117 LEU A CA 1
ATOM 1409 C C . LEU A 1 117 ? -4.631 29.089 41.305 1.00 15.67 117 LEU A C 1
ATOM 1410 O O . LEU A 1 117 ? -5.063 29.034 40.152 1.00 16.21 117 LEU A O 1
ATOM 1426 N N . SER A 1 118 ? -5.105 28.332 42.281 1.00 16.89 118 SER A N 1
ATOM 1427 C CA . SER A 1 118 ? -6.210 27.419 42.101 1.00 19.03 118 SER A CA 1
ATOM 1428 C C . SER A 1 118 ? -7.442 28.104 41.504 1.00 19.67 118 SER A C 1
ATOM 1429 O O . SER A 1 118 ? -7.648 29.302 41.689 1.00 18.60 118 SER A O 1
ATOM 1437 N N . LYS A 1 119 ? -8.259 27.322 40.807 1.00 23.91 119 LYS A N 1
ATOM 1438 C CA . LYS A 1 119 ? -9.581 27.777 40.338 1.00 30.18 119 LYS A CA 1
ATOM 1439 C C . LYS A 1 119 ? -10.419 28.370 41.471 1.00 30.38 119 LYS A C 1
ATOM 1440 O O . LYS A 1 119 ? -11.154 29.338 41.276 1.00 32.52 119 LYS A O 1
ATOM 1459 N N . ASP A 1 120 ? -10.296 27.788 42.659 1.00 31.49 120 ASP A N 1
ATOM 1460 C CA . ASP A 1 120 ? -11.000 28.271 43.846 1.00 40.04 120 ASP A CA 1
ATOM 1461 C C . ASP A 1 120 ? -10.854 29.786 44.054 1.00 35.47 120 ASP A C 1
ATOM 1462 O O . ASP A 1 120 ? -11.722 30.420 44.650 1.00 39.21 120 ASP A O 1
ATOM 1471 N N . ALA A 1 121 ? -9.763 30.362 43.554 1.00 22.18 121 ALA A N 1
ATOM 1472 C CA . ALA A 1 121 ? -9.378 31.729 43.878 1.00 18.26 121 ALA A CA 1
ATOM 1473 C C . ALA A 1 121 ? -9.797 32.730 42.809 1.00 17.93 121 ALA A C 1
ATOM 1474 O O . ALA A 1 121 ? -9.418 33.891 42.878 1.00 16.61 121 ALA A O 1
ATOM 1481 N N . GLU A 1 122 ? -10.517 32.270 41.792 1.00 28.29 122 GLU A N 1
ATOM 1482 C CA . GLU A 1 122 ? -10.706 33.074 40.579 1.00 33.29 122 GLU A CA 1
ATOM 1483 C C . GLU A 1 122 ? -11.342 34.436 40.867 1.00 27.34 122 GLU A C 1
ATOM 1484 O O . GLU A 1 122 ? -11.034 35.439 40.212 1.00 27.51 122 GLU A O 1
ATOM 1496 N N . LYS A 1 123 ? -12.203 34.461 41.869 1.00 21.18 123 LYS A N 1
ATOM 1497 C CA . LYS A 1 123 ? -12.982 35.652 42.213 1.00 23.81 123 LYS A CA 1
ATOM 1498 C C . LYS A 1 123 ? -12.160 36.725 42.919 1.00 27.87 123 LYS A C 1
ATOM 1499 O O . LYS A 1 123 ? -12.641 37.847 43.100 1.00 25.27 123 LYS A O 1
ATOM 1518 N N . TYR A 1 124 ? -10.945 36.369 43.345 1.00 17.32 124 TYR A N 1
ATOM 1519 C CA . TYR A 1 124 ? -10.215 37.179 44.297 1.00 18.57 124 TYR A CA 1
ATOM 1520 C C . TYR A 1 124 ? -9.078 38.004 43.702 1.00 20.42 124 TYR A C 1
ATOM 1521 O O . TYR A 1 124 ? -8.469 38.785 44.415 1.00 17.06 124 TYR A O 1
ATOM 1539 N N . TYR A 1 125 ? -8.777 37.819 42.419 1.00 16.26 125 TYR A N 1
ATOM 1540 C CA . TYR A 1 125 ? -7.742 38.609 41.751 1.00 13.86 125 TYR A CA 1
ATOM 1541 C C . TYR A 1 125 ? -8.229 39.002 40.377 1.00 15.19 125 TYR A C 1
ATOM 1542 O O . TYR A 1 125 ? -9.177 38.395 39.849 1.00 15.57 125 TYR A O 1
ATOM 1560 N N . GLN A 1 126 ? -7.600 40.020 39.795 1.00 13.32 126 GLN A N 1
ATOM 1561 C CA . GLN A 1 126 ? -8.172 40.640 38.610 1.00 14.24 126 GLN A CA 1
ATOM 1562 C C . GLN A 1 126 ? -7.424 40.402 37.304 1.00 14.13 126 GLN A C 1
ATOM 1563 O O . GLN A 1 126 ? -7.961 40.673 36.245 1.00 18.31 126 GLN A O 1
ATOM 1577 N N . ALA A 1 127 ? -6.189 39.926 37.374 1.00 14.47 127 ALA A N 1
ATOM 1578 C CA . ALA A 1 127 ? -5.481 39.535 36.168 1.00 13.55 127 ALA A CA 1
ATOM 1579 C C . ALA A 1 127 ? -4.412 38.504 36.505 1.00 12.46 127 ALA A C 1
ATOM 1580 O O . ALA A 1 127 ? -3.963 38.413 37.633 1.00 14.02 127 ALA A O 1
ATOM 1587 N N . PHE A 1 128 ? -4.049 37.735 35.481 1.00 12.10 128 PHE A N 1
ATOM 1588 C CA . PHE A 1 128 ? -3.015 36.722 35.567 1.00 12.71 128 PHE A CA 1
ATOM 1589 C C . PHE A 1 128 ? -2.137 36.825 34.332 1.00 11.45 128 PHE A C 1
ATOM 1590 O O . PHE A 1 128 ? -2.615 36.605 33.210 1.00 14.38 128 PHE A O 1
ATOM 1607 N N . LEU A 1 129 ? -0.867 37.177 34.569 1.00 14.73 129 LEU A N 1
ATOM 1608 C CA . LEU A 1 129 ? 0.119 37.358 33.501 1.00 12.79 129 LEU A CA 1
ATOM 1609 C C . LEU A 1 129 ? 1.176 36.283 33.626 1.00 10.81 129 LEU A C 1
ATOM 1610 O O . LEU A 1 129 ? 1.838 36.186 34.656 1.00 11.78 129 LEU A O 1
ATOM 1626 N N . ALA A 1 130 ? 1.341 35.471 32.605 1.00 10.67 130 ALA A N 1
ATOM 1627 C CA . ALA A 1 130 ? 2.245 34.337 32.692 1.00 10.73 130 ALA A CA 1
ATOM 1628 C C . ALA A 1 130 ? 2.498 33.726 31.329 1.00 12.38 130 ALA A C 1
ATOM 1629 O O . ALA A 1 130 ? 1.753 33.953 30.354 1.00 12.63 130 ALA A O 1
ATOM 1636 N N . THR A 1 131 ? 3.562 32.943 31.260 1.00 11.60 131 THR A N 1
ATOM 1637 C CA . THR A 1 131 ? 3.760 32.011 30.155 1.00 11.92 131 THR A CA 1
ATOM 1638 C C . THR A 1 131 ? 2.561 31.061 30.040 1.00 12.93 131 THR A C 1
ATOM 1639 O O . THR A 1 131 ? 1.980 30.667 31.045 1.00 12.79 131 THR A O 1
ATOM 1650 N N . ASP A 1 132 ? 2.161 30.712 28.828 1.00 14.29 132 ASP A N 1
ATOM 1651 C CA . ASP A 1 132 ? 1.302 29.560 28.646 1.00 15.57 132 ASP A CA 1
ATOM 1652 C C . ASP A 1 132 ? 2.141 28.321 28.891 1.00 15.59 132 ASP A C 1
ATOM 1653 O O . ASP A 1 132 ? 2.784 27.780 27.984 1.00 16.24 132 ASP A O 1
ATOM 1662 N N . ASN A 1 133 ? 2.196 27.897 30.152 1.00 12.67 133 ASN A N 1
ATOM 1663 C CA . ASN A 1 133 ? 3.160 26.864 30.528 1.00 11.69 133 ASN A CA 1
ATOM 1664 C C . ASN A 1 133 ? 2.957 25.495 29.887 1.00 11.78 133 ASN A C 1
ATOM 1665 O O . ASN A 1 133 ? 3.925 24.791 29.592 1.00 11.30 133 ASN A O 1
ATOM 1676 N N . LYS A 1 134 ? 1.713 25.098 29.677 1.00 13.34 134 LYS A N 1
ATOM 1677 C CA . LYS A 1 134 ? 1.466 23.853 28.963 1.00 13.00 134 LYS A CA 1
ATOM 1678 C C . LYS A 1 134 ? 2.068 23.939 27.573 1.00 13.21 134 LYS A C 1
ATOM 1679 O O . LYS A 1 134 ? 2.784 23.025 27.156 1.00 13.60 134 LYS A O 1
ATOM 1698 N N . ALA A 1 135 ? 1.796 25.042 26.863 1.00 14.19 135 ALA A N 1
ATOM 1699 C CA . ALA A 1 135 ? 2.336 25.222 25.517 1.00 14.46 135 ALA A CA 1
ATOM 1700 C C . ALA A 1 135 ? 3.859 25.260 25.532 1.00 16.22 135 ALA A C 1
ATOM 1701 O O . ALA A 1 135 ? 4.486 24.662 24.667 1.00 15.06 135 ALA A O 1
ATOM 1708 N N . ALA A 1 136 ? 4.444 25.911 26.537 1.00 13.15 136 ALA A N 1
ATOM 1709 C CA . ALA A 1 136 ? 5.892 26.019 26.629 1.00 12.25 136 ALA A CA 1
ATOM 1710 C C . ALA A 1 136 ? 6.535 24.651 26.914 1.00 11.54 136 ALA A C 1
ATOM 1711 O O . ALA A 1 136 ? 7.587 24.330 26.364 1.00 12.14 136 ALA A O 1
ATOM 1718 N N . GLY A 1 137 ? 5.920 23.855 27.784 1.00 11.15 137 GLY A N 1
ATOM 1719 C CA . GLY A 1 137 ? 6.395 22.510 28.015 1.00 10.75 137 GLY A CA 1
ATOM 1720 C C . GLY A 1 137 ? 6.320 21.663 26.755 1.00 11.84 137 GLY A C 1
ATOM 1721 O O . GLY A 1 137 ? 7.223 20.860 26.491 1.00 12.08 137 GLY A O 1
ATOM 1725 N N . GLU A 1 138 ? 5.255 21.847 25.976 1.00 13.16 138 GLU A N 1
ATOM 1726 C CA . GLU A 1 138 ? 5.121 21.142 24.713 1.00 12.97 138 GLU A CA 1
ATOM 1727 C C . GLU A 1 138 ? 6.226 21.547 23.735 1.00 13.14 138 GLU A C 1
ATOM 1728 O O . GLU A 1 138 ? 6.747 20.692 23.024 1.00 14.32 138 GLU A O 1
ATOM 1740 N N . LEU A 1 139 ? 6.593 22.825 23.693 1.00 13.17 139 LEU A N 1
ATOM 1741 C CA . LEU A 1 139 ? 7.678 23.245 22.781 1.00 13.57 139 LEU A CA 1
ATOM 1742 C C . LEU A 1 139 ? 8.985 22.560 23.199 1.00 12.87 139 LEU A C 1
ATOM 1743 O O . LEU A 1 139 ? 9.787 22.135 22.361 1.00 13.29 139 LEU A O 1
ATOM 1759 N N . ALA A 1 140 ? 9.239 22.503 24.497 1.00 12.42 140 ALA A N 1
ATOM 1760 C CA . ALA A 1 140 ? 10.452 21.869 24.980 1.00 11.53 140 ALA A CA 1
ATOM 1761 C C . ALA A 1 140 ? 10.475 20.374 24.609 1.00 13.36 140 ALA A C 1
ATOM 1762 O O . ALA A 1 140 ? 11.501 19.832 24.227 1.00 12.03 140 ALA A O 1
ATOM 1769 N N . ALA A 1 141 ? 9.329 19.713 24.721 1.00 13.11 141 ALA A N 1
ATOM 1770 C CA . ALA A 1 141 ? 9.218 18.281 24.404 1.00 12.23 141 ALA A CA 1
ATOM 1771 C C . ALA A 1 141 ? 9.411 18.016 22.915 1.00 13.72 141 ALA A C 1
ATOM 1772 O O . ALA A 1 141 ? 10.067 17.048 22.536 1.00 13.85 141 ALA A O 1
ATOM 1779 N N . LYS A 1 142 ? 8.849 18.887 22.084 1.00 13.43 142 LYS A N 1
ATOM 1780 C CA . LYS A 1 142 ? 9.038 18.772 20.654 1.00 14.43 142 LYS A CA 1
ATOM 1781 C C . LYS A 1 142 ? 10.509 18.952 20.283 1.00 14.48 142 LYS A C 1
ATOM 1782 O O . LYS A 1 142 ? 11.038 18.207 19.456 1.00 15.09 142 LYS A O 1
ATOM 1801 N N . ALA A 1 143 ? 11.165 19.938 20.890 1.00 14.01 143 ALA A N 1
ATOM 1802 C CA . ALA A 1 143 ? 12.601 20.155 20.686 1.00 14.22 143 ALA A CA 1
ATOM 1803 C C . ALA A 1 143 ? 13.402 18.926 21.090 1.00 13.92 143 ALA A C 1
ATOM 1804 O O . ALA A 1 143 ? 14.375 18.552 20.433 1.00 14.54 143 ALA A O 1
ATOM 1828 N N . ILE A 1 145 ? 12.329 15.692 21.231 1.00 14.00 145 ILE A N 1
ATOM 1829 C CA . ILE A 1 145 ? 12.107 14.606 20.271 1.00 14.88 145 ILE A CA 1
ATOM 1830 C C . ILE A 1 145 ? 12.838 14.833 18.949 1.00 15.79 145 ILE A C 1
ATOM 1831 O O . ILE A 1 145 ? 13.406 13.896 18.384 1.00 16.44 145 ILE A O 1
ATOM 1847 N N . GLN A 1 146 ? 12.855 16.062 18.460 1.00 15.98 146 GLN A N 1
ATOM 1848 C CA . GLN A 1 146 ? 13.482 16.313 17.181 1.00 17.07 146 GLN A CA 1
ATOM 1849 C C . GLN A 1 146 ? 14.971 16.025 17.216 1.00 17.26 146 GLN A C 1
ATOM 1850 O O . GLN A 1 146 ? 15.552 15.650 16.207 1.00 18.30 146 GLN A O 1
ATOM 1864 N N . LYS A 1 147 ? 15.594 16.117 18.393 1.00 16.42 1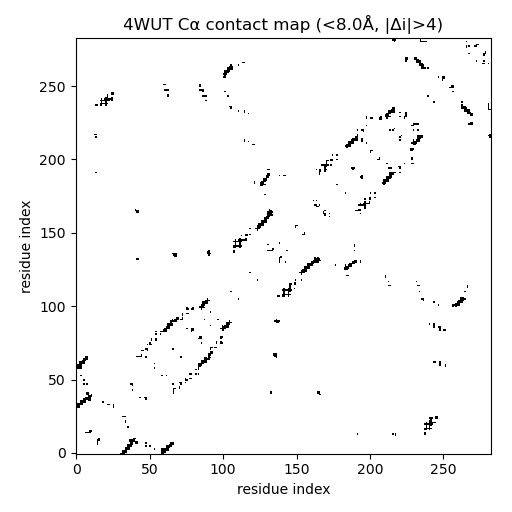47 LYS A N 1
ATOM 1865 C CA . LYS A 1 147 ? 17.011 15.864 18.475 1.00 16.80 147 LYS A CA 1
ATOM 1866 C C . LYS A 1 147 ? 17.301 14.440 18.933 1.00 16.73 147 LYS A C 1
ATOM 1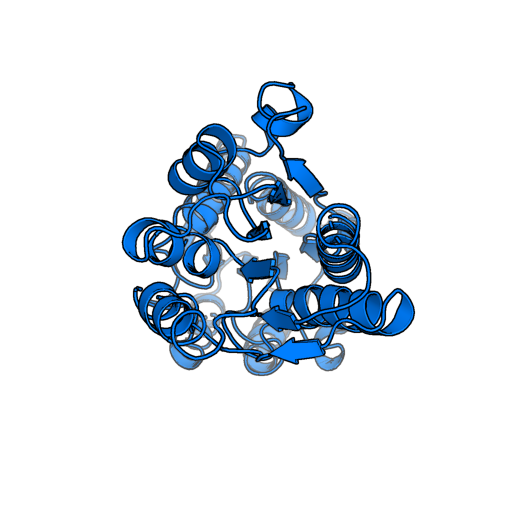867 O O . LYS A 1 147 ? 18.247 13.810 18.434 1.00 23.46 147 LYS A O 1
ATOM 1886 N N . VAL A 1 148 ? 16.460 13.905 19.809 1.00 15.95 148 VAL A N 1
ATOM 1887 C CA . VAL A 1 148 ? 16.684 12.599 20.415 1.00 15.98 148 VAL A CA 1
ATOM 1888 C C . VAL A 1 148 ? 16.070 11.459 19.619 1.00 18.13 148 VAL A C 1
ATOM 1889 O O . VAL A 1 148 ? 16.578 10.333 19.639 1.00 19.76 148 VAL A O 1
ATOM 1902 N N . GLY A 1 149 ? 14.997 11.759 18.887 1.00 16.88 149 GLY A N 1
ATOM 1903 C CA . GLY A 1 149 ? 14.158 10.716 18.313 1.00 17.61 149 GLY A CA 1
ATOM 1904 C C . GLY A 1 149 ? 13.084 10.271 19.305 1.00 17.10 149 GLY A C 1
ATOM 1905 O O . GLY A 1 149 ? 12.797 10.957 20.298 1.00 16.14 149 GLY A O 1
ATOM 1909 N N . THR A 1 150 ? 12.535 9.086 19.067 1.00 17.91 150 THR A N 1
ATOM 1910 C CA . THR A 1 150 ? 11.322 8.675 19.758 1.00 17.85 150 THR A CA 1
ATOM 1911 C C . THR A 1 150 ? 11.495 7.423 20.617 1.00 18.16 150 THR A C 1
ATOM 1912 O O . THR A 1 150 ? 10.517 6.957 21.222 1.00 18.38 150 THR A O 1
ATOM 1923 N N . GLU A 1 151 ? 12.721 6.903 20.695 1.00 18.35 151 GLU A N 1
ATOM 1924 C CA . GLU A 1 151 ? 13.035 5.708 21.482 1.00 18.87 151 GLU A CA 1
ATOM 1925 C C . GLU A 1 151 ? 14.190 6.008 22.436 1.00 18.86 151 GLU A C 1
ATOM 1926 O O . GLU A 1 151 ? 15.139 6.695 22.083 1.00 19.93 151 GLU A O 1
ATOM 1938 N N . GLY A 1 152 ? 14.107 5.503 23.656 1.00 18.16 152 GLY A N 1
ATOM 1939 C CA . GLY A 1 152 ? 15.177 5.695 24.616 1.00 17.79 152 GLY A CA 1
ATOM 1940 C C . GLY A 1 152 ? 14.658 6.329 25.881 1.00 16.88 152 GLY A C 1
ATOM 1941 O O . GLY A 1 152 ? 13.449 6.473 26.095 1.00 17.35 152 GLY A O 1
ATOM 1945 N N . LYS A 1 153 ? 15.596 6.762 26.710 1.00 16.49 153 LYS A N 1
ATOM 1946 C CA . LYS A 1 153 ? 15.285 7.270 28.036 1.00 15.83 153 LYS A CA 1
ATOM 1947 C C . LYS A 1 153 ? 15.645 8.751 28.146 1.00 14.76 153 LYS A C 1
ATOM 1948 O O . LYS A 1 153 ? 16.718 9.170 27.694 1.00 14.83 153 LYS A O 1
ATOM 1967 N N . ILE A 1 154 ? 14.764 9.530 28.753 1.00 13.96 154 ILE A N 1
ATOM 1968 C CA . ILE A 1 154 ? 15.075 10.909 29.086 1.00 13.10 154 ILE A CA 1
ATOM 1969 C C . ILE A 1 154 ? 14.714 11.170 30.549 1.00 12.73 154 ILE A C 1
ATOM 1970 O O . ILE A 1 154 ? 13.866 10.478 31.105 1.00 13.74 154 ILE A O 1
ATOM 1986 N N . ALA A 1 155 ? 15.361 12.154 31.156 1.00 12.28 155 ALA A N 1
ATOM 1987 C CA . ALA A 1 155 ? 15.103 12.510 32.551 1.00 12.01 155 ALA A CA 1
ATOM 1988 C C . ALA A 1 155 ? 14.420 13.849 32.662 1.00 11.15 155 ALA A C 1
ATOM 1989 O O . ALA A 1 155 ? 14.701 14.769 31.892 1.00 10.83 155 ALA A O 1
ATOM 1996 N N . VAL A 1 156 ? 13.532 13.976 33.653 1.00 10.95 156 VAL A N 1
ATOM 1997 C CA . VAL A 1 156 ? 12.847 15.228 33.928 1.00 10.28 156 VAL A CA 1
ATOM 1998 C C . VAL A 1 156 ? 13.299 15.753 35.289 1.00 10.22 156 VAL A C 1
ATOM 1999 O O . VAL A 1 156 ? 13.018 15.132 36.339 1.00 10.60 156 VAL A O 1
ATOM 2029 N N . SER A 1 158 ? 12.700 18.661 37.692 1.00 9.44 158 SER A N 1
ATOM 2030 C CA . SER A 1 158 ? 11.751 19.703 38.014 1.00 9.08 158 SER A CA 1
ATOM 2031 C C . SER A 1 158 ? 12.170 20.429 39.297 1.00 9.24 158 SER A C 1
ATOM 2032 O O . SER A 1 158 ? 13.272 20.237 39.781 1.00 9.64 158 SER A O 1
ATOM 2040 N N . TYR A 1 159 ? 11.308 21.321 39.765 1.00 9.80 159 TYR A N 1
ATOM 2041 C CA . TYR A 1 159 ? 11.690 22.251 40.814 1.00 9.25 159 TYR A CA 1
ATOM 2042 C C . TYR A 1 159 ? 10.842 22.043 42.061 1.00 9.56 159 TYR A C 1
ATOM 2043 O O . TYR A 1 159 ? 11.221 21.266 42.933 1.00 10.14 159 TYR A O 1
ATOM 2061 N N . VAL A 1 160 ? 9.717 22.744 42.149 1.00 9.41 160 VAL A N 1
ATOM 2062 C CA . VAL A 1 160 ? 8.810 22.586 43.296 1.00 9.85 160 VAL A CA 1
ATOM 2063 C C . VAL A 1 160 ? 7.545 21.906 42.810 1.00 9.93 160 VAL A C 1
ATOM 2064 O O . VAL A 1 160 ? 6.805 22.460 41.976 1.00 9.67 160 VAL A O 1
ATOM 2077 N N . ALA A 1 161 ? 7.296 20.695 43.297 1.00 10.50 161 ALA A N 1
ATOM 2078 C CA . ALA A 1 161 ? 6.176 19.903 42.798 1.00 11.52 161 ALA A CA 1
ATOM 2079 C C . ALA A 1 161 ? 4.865 20.628 43.082 1.00 11.11 161 ALA A C 1
ATOM 2080 O O . ALA A 1 161 ? 4.560 20.976 44.230 1.00 12.67 161 ALA A O 1
ATOM 2087 N N . GLY A 1 162 ? 4.076 20.822 42.037 1.00 11.00 162 GLY A N 1
ATOM 2088 C CA . GLY A 1 162 ? 2.767 21.425 42.181 1.00 11.49 162 GLY A CA 1
ATOM 2089 C C . GLY A 1 162 ? 2.762 22.942 42.258 1.00 11.12 162 GLY A C 1
ATOM 2090 O O . GLY A 1 162 ? 1.708 23.548 42.431 1.00 11.63 162 GLY A O 1
ATOM 2094 N N . ALA A 1 163 ? 3.926 23.581 42.142 1.00 10.42 163 ALA A N 1
ATOM 2095 C CA . ALA A 1 163 ? 3.943 25.015 42.058 1.00 10.23 163 ALA A CA 1
ATOM 2096 C C . ALA A 1 163 ? 3.201 25.393 40.744 1.00 10.26 163 ALA A C 1
ATOM 2097 O O . ALA A 1 163 ? 3.163 24.609 39.795 1.00 12.34 163 ALA A O 1
ATOM 2104 N N . GLY A 1 164 ? 2.541 26.530 40.721 1.00 10.75 164 GLY A N 1
ATOM 2105 C CA . GLY A 1 164 ? 1.641 26.844 39.640 1.00 8.81 164 GLY A CA 1
ATOM 2106 C C . GLY A 1 164 ? 2.259 26.712 38.269 1.00 10.96 164 GLY A C 1
ATOM 2107 O O . GLY A 1 164 ? 1.677 26.066 37.397 1.00 11.98 164 GLY A O 1
ATOM 2111 N N . SER A 1 165 ? 3.416 27.320 38.055 1.00 9.40 165 SER A N 1
ATOM 2112 C CA . SER A 1 165 ? 4.045 27.228 36.717 1.00 7.53 165 SER A CA 1
ATOM 2113 C C . SER A 1 165 ? 4.500 25.790 36.413 1.00 12.75 165 SER A C 1
ATOM 2114 O O . SER A 1 165 ? 4.506 25.352 35.254 1.00 12.78 165 SER A O 1
ATOM 2122 N N . GLU A 1 166 ? 4.841 25.048 37.455 1.00 9.61 166 GLU A N 1
ATOM 2123 C CA . GLU A 1 166 ? 5.399 23.710 37.310 1.00 7.68 166 GLU A CA 1
ATOM 2124 C C . GLU A 1 166 ? 4.358 22.717 36.786 1.00 10.18 166 GLU A C 1
ATOM 2125 O O . GLU A 1 166 ? 4.681 21.842 35.992 1.00 10.89 166 GLU A O 1
ATOM 2137 N N . ILE A 1 167 ? 3.124 22.822 37.265 1.00 10.96 167 ILE A N 1
ATOM 2138 C CA . ILE A 1 167 ? 2.062 21.883 36.878 1.00 12.29 167 ILE A CA 1
ATOM 2139 C C . ILE A 1 167 ? 1.880 21.813 35.362 1.00 12.32 167 ILE A C 1
ATOM 2140 O O . ILE A 1 167 ? 1.920 20.737 34.758 1.00 12.92 167 ILE A O 1
ATOM 2156 N N . GLY A 1 168 ? 1.666 22.977 34.752 1.00 14.01 168 GLY A N 1
ATOM 2157 C CA . GLY A 1 168 ? 1.435 23.048 33.329 1.00 15.53 168 GLY A CA 1
ATOM 2158 C C . GLY A 1 168 ? 2.694 22.764 32.541 1.00 12.60 168 GLY A C 1
ATOM 2159 O O . GLY A 1 168 ? 2.652 22.089 31.528 1.00 12.73 168 GLY A O 1
ATOM 2163 N N . ARG A 1 169 ? 3.822 23.284 33.003 1.00 10.65 169 ARG A N 1
ATOM 2164 C CA . ARG A 1 169 ? 5.058 23.191 32.247 1.00 10.86 169 ARG A CA 1
ATOM 2165 C C . ARG A 1 169 ? 5.525 21.735 32.165 1.00 9.49 169 ARG A C 1
ATOM 2166 O O . ARG A 1 169 ? 5.794 21.172 31.094 1.00 10.74 169 ARG A O 1
ATOM 2187 N N . VAL A 1 170 ? 5.607 21.103 33.323 1.00 9.43 170 VAL A N 1
ATOM 2188 C CA . VAL A 1 170 ? 6.094 19.746 33.370 1.00 9.56 170 VAL A CA 1
ATOM 2189 C C . VAL A 1 170 ? 5.008 18.779 32.879 1.00 12.39 170 VAL A C 1
ATOM 2190 O O . VAL A 1 170 ? 5.293 17.800 32.215 1.00 13.20 170 VAL A O 1
ATOM 2203 N N . GLY A 1 171 ? 3.749 19.042 33.185 1.00 12.54 171 GLY A N 1
ATOM 2204 C CA . GLY A 1 171 ? 2.694 18.229 32.613 1.00 14.42 171 GLY A CA 1
ATOM 2205 C C . GLY A 1 171 ? 2.598 18.342 31.096 1.00 14.49 171 GLY A C 1
ATOM 2206 O O . GLY A 1 171 ? 2.364 17.342 30.410 1.00 15.39 171 GLY A O 1
ATOM 2210 N N . GLY A 1 172 ? 2.725 19.558 30.563 1.00 12.84 172 GLY A N 1
ATOM 2211 C CA . GLY A 1 172 ? 2.704 19.750 29.125 1.00 13.23 172 GLY A CA 1
ATOM 2212 C C . GLY A 1 172 ? 3.827 18.956 28.470 1.00 12.62 172 GLY A C 1
ATOM 2213 O O . GLY A 1 172 ? 3.628 18.275 27.456 1.00 14.97 172 GLY A O 1
ATOM 2217 N N . PHE A 1 173 ? 5.019 19.057 29.045 1.00 10.98 173 PHE A N 1
ATOM 2218 C CA . PHE A 1 173 ? 6.181 18.325 28.555 1.00 7.88 173 PHE A CA 1
ATOM 2219 C C . PHE A 1 173 ? 5.914 16.826 28.587 1.00 9.99 173 PHE A C 1
ATOM 2220 O O . PHE A 1 173 ? 6.053 16.128 27.583 1.00 11.24 173 PHE A O 1
ATOM 2237 N N . THR A 1 174 ? 5.536 16.330 29.758 1.00 10.74 174 THR A N 1
ATOM 2238 C CA . THR A 1 174 ? 5.380 14.918 29.970 1.00 12.07 174 THR A CA 1
ATOM 2239 C C . THR A 1 174 ? 4.292 14.326 29.077 1.00 14.89 174 THR A C 1
ATOM 2240 O O . THR A 1 174 ? 4.475 13.270 28.498 1.00 14.81 174 THR A O 1
ATOM 2251 N N . ASP A 1 175 ? 3.165 15.013 28.975 1.00 14.46 175 ASP A N 1
ATOM 2252 C CA . ASP A 1 175 ? 2.055 14.505 28.179 1.00 16.86 175 ASP A CA 1
ATOM 2253 C C . ASP A 1 175 ? 2.434 14.450 26.708 1.00 15.48 175 ASP A C 1
ATOM 2254 O O . ASP A 1 175 ? 2.033 13.523 25.978 1.00 15.02 175 ASP A O 1
ATOM 2263 N N . TYR A 1 176 ? 3.198 15.445 26.263 1.00 13.82 176 TYR A N 1
ATOM 2264 C CA . TYR A 1 176 ? 3.616 15.489 24.847 1.00 14.96 176 TYR A CA 1
ATOM 2265 C C . TYR A 1 176 ? 4.580 14.358 24.543 1.00 14.76 176 TYR A C 1
ATOM 2266 O O . TYR A 1 176 ? 4.466 13.699 23.524 1.00 15.55 176 TYR A O 1
ATOM 2284 N N . ILE A 1 177 ? 5.546 14.140 25.430 1.00 14.15 177 ILE A N 1
ATOM 2285 C CA . ILE A 1 177 ? 6.465 13.013 25.274 1.00 10.39 177 ILE A CA 1
ATOM 2286 C C . ILE A 1 177 ? 5.707 11.684 25.168 1.00 12.97 177 ILE A C 1
ATOM 2287 O O . ILE A 1 177 ? 5.986 10.877 24.294 1.00 13.20 177 ILE A O 1
ATOM 2303 N N . LYS A 1 178 ? 4.751 11.463 26.065 1.00 14.07 178 LYS A N 1
ATOM 2304 C CA . LYS A 1 178 ? 3.921 10.271 26.020 1.00 14.04 178 LYS A CA 1
ATOM 2305 C C . LYS A 1 178 ? 3.125 10.150 24.708 1.00 15.12 178 LYS A C 1
ATOM 2306 O O . LYS A 1 178 ? 3.084 9.089 24.132 1.00 17.33 178 LYS A O 1
ATOM 2325 N N . ALA A 1 179 ? 2.517 11.229 24.233 1.00 15.93 179 ALA A N 1
ATOM 2326 C CA . ALA A 1 179 ? 1.648 11.120 23.066 1.00 17.40 179 ALA A CA 1
ATOM 2327 C C . ALA A 1 179 ? 2.427 11.000 21.760 1.00 20.01 179 ALA A C 1
ATOM 2328 O O . ALA A 1 179 ? 1.895 10.485 20.776 1.00 22.77 179 ALA A O 1
ATOM 2335 N N . ASN A 1 180 ? 3.674 11.463 21.753 1.00 14.88 180 ASN A N 1
ATOM 2336 C CA . ASN A 1 180 ? 4.411 11.624 20.507 1.00 13.73 180 ASN A CA 1
ATOM 2337 C C . ASN A 1 180 ? 5.686 10.825 20.401 1.00 13.23 180 ASN A C 1
ATOM 2338 O O . ASN A 1 180 ? 6.471 11.026 19.489 1.00 16.47 180 ASN A O 1
ATOM 2349 N N . SER A 1 181 ? 5.850 9.865 21.302 1.00 13.54 181 SER A N 1
ATOM 2350 C CA . SER A 1 181 ? 7.036 9.029 21.304 1.00 14.56 181 SER A CA 1
ATOM 2351 C C . SER A 1 181 ? 6.813 7.822 22.202 1.00 13.13 181 SER A C 1
ATOM 2352 O O . SER A 1 181 ? 5.746 7.683 22.833 1.00 16.96 181 SER A O 1
ATOM 2360 N N . LYS A 1 182 ? 7.802 6.939 22.230 1.00 14.19 182 LYS A N 1
ATOM 2361 C CA . LYS A 1 182 ? 7.827 5.898 23.246 1.00 16.64 182 LYS A CA 1
ATOM 2362 C C . LYS A 1 182 ? 9.044 6.095 24.173 1.00 15.17 182 LYS A C 1
ATOM 2363 O O . LYS A 1 182 ? 9.554 5.143 24.750 1.00 17.02 182 LYS A O 1
ATOM 2382 N N . LEU A 1 183 ? 9.493 7.340 24.307 1.00 13.16 183 LEU A N 1
ATOM 2383 C CA . LEU A 1 183 ? 10.550 7.656 25.269 1.00 12.67 183 LEU A CA 1
ATOM 2384 C C . LEU A 1 183 ? 10.105 7.317 26.678 1.00 15.22 183 LEU A C 1
ATOM 2385 O O . LEU A 1 183 ? 8.947 7.531 27.059 1.00 15.44 183 LEU A O 1
ATOM 2401 N N . GLN A 1 184 ? 11.050 6.774 27.438 1.00 13.35 184 GLN A N 1
ATOM 2402 C CA . GLN A 1 184 ? 10.843 6.441 28.842 1.00 11.37 184 GLN A CA 1
ATOM 2403 C C . GLN A 1 184 ? 11.298 7.589 29.697 1.00 13.01 184 GLN A C 1
ATOM 2404 O O . GLN A 1 184 ? 12.430 8.032 29.550 1.00 17.11 184 GLN A O 1
ATOM 2418 N N . ILE A 1 185 ? 10.438 8.062 30.595 1.00 12.37 185 ILE A N 1
ATOM 2419 C CA . ILE A 1 185 ? 10.784 9.174 31.458 1.00 11.89 185 ILE A CA 1
ATOM 2420 C C . ILE A 1 185 ? 11.326 8.660 32.793 1.00 9.55 185 ILE A C 1
ATOM 2421 O O . ILE A 1 185 ? 10.703 7.826 33.447 1.00 12.67 185 ILE A O 1
ATOM 2437 N N . VAL A 1 186 ? 12.529 9.114 33.139 1.00 10.23 186 VAL A N 1
ATOM 2438 C CA . VAL A 1 186 ? 13.159 8.904 34.440 1.00 10.41 186 VAL A CA 1
ATOM 2439 C C . VAL A 1 186 ? 12.889 10.158 35.282 1.00 11.59 186 VAL A C 1
ATOM 2440 O O . VAL A 1 186 ? 13.030 11.287 34.808 1.00 11.81 186 VAL A O 1
ATOM 2453 N N . GLY A 1 187 ? 12.497 9.970 36.539 1.00 13.77 187 GLY A N 1
ATOM 2454 C CA . GLY A 1 187 ? 12.021 11.090 37.329 1.00 12.73 187 GLY A CA 1
ATOM 2455 C C . GLY A 1 187 ? 10.508 11.145 37.313 1.00 13.03 187 GLY A C 1
ATOM 2456 O O . GLY A 1 187 ? 9.843 10.123 37.060 1.00 17.90 187 GLY A O 1
ATOM 2460 N N . PRO A 1 188 ? 9.941 12.323 37.572 1.00 12.81 188 PRO A N 1
ATOM 2461 C CA . PRO A 1 188 ? 10.606 13.602 37.840 1.00 10.16 188 PRO A CA 1
ATOM 2462 C C . PRO A 1 188 ? 11.339 13.665 39.161 1.00 9.33 188 PRO A C 1
ATOM 2463 O O . PRO A 1 188 ? 11.000 12.967 40.152 1.00 13.48 188 PRO A O 1
ATOM 2474 N N . TYR A 1 189 ? 12.374 14.491 39.162 1.00 8.77 189 TYR A N 1
ATOM 2475 C CA . TYR A 1 189 ? 13.089 14.839 40.372 1.00 8.06 189 TYR A CA 1
ATOM 2476 C C . TYR A 1 189 ? 12.733 16.281 40.707 1.00 10.30 189 TYR A C 1
ATOM 2477 O O . TYR A 1 189 ? 12.304 17.052 39.828 1.00 10.81 189 TYR A O 1
ATOM 2495 N N . TYR A 1 190 ? 12.853 16.651 41.981 1.00 8.92 190 TYR A N 1
ATOM 2496 C CA . TYR A 1 190 ? 12.463 17.989 42.425 1.00 8.67 190 TYR A CA 1
ATOM 2497 C C . TYR A 1 190 ? 13.598 18.693 43.134 1.00 9.29 190 TYR A C 1
ATOM 2498 O O . TYR A 1 190 ? 13.996 18.296 44.243 1.00 9.44 190 TYR A O 1
ATOM 2516 N N . SER A 1 191 ? 14.105 19.754 42.521 1.00 7.69 191 SER A N 1
ATOM 2517 C CA . SER A 1 191 ? 15.259 20.483 43.036 1.00 7.85 191 SER A CA 1
ATOM 2518 C C . SER A 1 191 ? 14.909 21.486 44.132 1.00 8.22 191 SER A C 1
ATOM 2519 O O . SER A 1 191 ? 15.812 22.047 44.764 1.00 8.47 191 SER A O 1
ATOM 2527 N N . GLN A 1 192 ? 13.620 21.740 44.349 1.00 8.80 192 GLN A N 1
ATOM 2528 C CA . GLN A 1 192 ? 13.148 22.835 45.235 1.00 9.17 192 GLN A CA 1
ATOM 2529 C C . GLN A 1 192 ? 13.703 24.214 44.804 1.00 9.44 192 GLN A C 1
ATOM 2530 O O . GLN A 1 192 ? 13.832 25.147 45.594 1.00 11.19 192 GLN A O 1
ATOM 2544 N N . SER A 1 193 ? 13.984 24.328 43.501 1.00 8.83 193 SER A N 1
ATOM 2545 C CA . SER A 1 193 ? 14.589 25.543 42.919 1.00 9.12 193 SER A CA 1
ATOM 2546 C C . SER A 1 193 ? 15.958 25.907 43.525 1.00 9.41 193 SER A C 1
ATOM 2547 O O . SER A 1 193 ? 16.364 27.073 43.543 1.00 11.37 193 SER A O 1
ATOM 2555 N N . GLN A 1 194 ? 16.655 24.886 44.011 1.00 10.16 194 GLN A N 1
ATOM 2556 C CA . GLN A 1 194 ? 18.008 25.062 44.535 1.00 9.74 194 GLN A CA 1
ATOM 2557 C C . GLN A 1 194 ? 18.982 24.524 43.500 1.00 9.42 194 GLN A C 1
ATOM 2558 O O . GLN A 1 194 ? 18.958 23.332 43.169 1.00 10.27 194 GLN A O 1
ATOM 2606 N N . ALA A 1 196 ? 22.135 23.925 43.699 1.00 9.98 196 ALA A N 1
ATOM 2607 C CA . ALA A 1 196 ? 23.000 22.888 44.240 1.00 12.14 196 ALA A CA 1
ATOM 2608 C C . ALA A 1 196 ? 22.307 21.532 44.316 1.00 9.83 196 ALA A C 1
ATOM 2609 O O . ALA A 1 196 ? 22.928 20.486 44.063 1.00 12.71 196 ALA A O 1
ATOM 2616 N N . THR A 1 197 ? 21.010 21.552 44.615 1.00 8.91 197 THR A N 1
ATOM 2617 C CA . THR A 1 197 ? 20.248 20.323 44.674 1.00 8.55 197 THR A CA 1
ATOM 2618 C C . THR A 1 197 ? 20.093 19.716 43.279 1.00 8.18 197 THR A C 1
ATOM 2619 O O . THR A 1 197 ? 20.282 18.502 43.082 1.00 9.75 197 THR A O 1
ATOM 2630 N N . ALA A 1 198 ? 19.753 20.574 42.312 1.00 8.63 198 ALA A N 1
ATOM 2631 C CA . ALA A 1 198 ? 19.682 20.166 40.911 1.00 8.50 198 ALA A CA 1
ATOM 2632 C C . ALA A 1 198 ? 20.993 19.604 40.378 1.00 8.06 198 ALA A C 1
ATOM 2633 O O . ALA A 1 198 ? 20.995 18.626 39.600 1.00 9.27 198 ALA A O 1
ATOM 2640 N N . LEU A 1 199 ? 22.105 20.215 40.776 1.00 8.25 199 LEU A N 1
ATOM 2641 C CA . LEU A 1 199 ? 23.424 19.713 40.386 1.00 8.25 199 LEU A CA 1
ATOM 2642 C C . LEU A 1 199 ? 23.607 18.265 40.892 1.00 8.11 199 LEU A C 1
ATOM 2643 O O . LEU A 1 199 ? 23.932 17.352 40.120 1.00 10.83 199 LEU A O 1
ATOM 2659 N N . ASN A 1 200 ? 23.371 18.028 42.177 1.00 8.42 200 ASN A N 1
ATOM 2660 C CA . ASN A 1 200 ? 23.475 16.689 42.738 1.00 8.83 200 ASN A CA 1
ATOM 2661 C C . ASN A 1 200 ? 22.489 15.712 42.089 1.00 8.43 200 ASN A C 1
ATOM 2662 O O . ASN A 1 200 ? 22.879 14.631 41.683 1.00 8.62 200 ASN A O 1
ATOM 2673 N N . GLN A 1 201 ? 21.221 16.099 41.976 1.00 9.51 201 GLN A N 1
ATOM 2674 C CA . GLN A 1 201 ? 20.246 15.204 41.375 1.00 10.68 201 GLN A CA 1
ATOM 2675 C C . GLN A 1 201 ? 20.604 14.841 39.943 1.00 11.18 201 GLN A C 1
ATOM 2676 O O . GLN A 1 201 ? 20.431 13.708 39.545 1.00 9.56 201 GLN A O 1
ATOM 2690 N N . THR A 1 202 ? 21.080 15.804 39.176 1.00 9.15 202 THR A N 1
ATOM 2691 C CA . THR A 1 202 ? 21.540 15.515 37.823 1.00 7.40 202 THR A CA 1
ATOM 2692 C C . THR A 1 202 ? 22.763 14.613 37.784 1.00 9.54 202 THR A C 1
ATOM 2693 O O . THR A 1 202 ? 22.837 13.662 37.016 1.00 8.31 202 THR A O 1
ATOM 2704 N N . THR A 1 203 ? 23.738 14.879 38.650 1.00 7.70 203 THR A N 1
ATOM 2705 C CA . THR A 1 203 ? 24.896 14.014 38.730 1.00 8.99 203 THR A CA 1
ATOM 2706 C C . THR A 1 203 ? 24.468 12.560 38.995 1.00 7.95 203 THR A C 1
ATOM 2707 O O . THR A 1 203 ? 24.930 11.616 38.356 1.00 9.81 203 THR A O 1
ATOM 2718 N N . ASP A 1 204 ? 23.484 12.413 39.867 1.00 7.84 204 ASP A N 1
ATOM 2719 C CA . ASP A 1 204 ? 22.997 11.121 40.249 1.00 8.56 204 ASP A CA 1
ATOM 2720 C C . ASP A 1 204 ? 22.205 10.436 39.131 1.00 7.96 204 ASP A C 1
ATOM 2721 O O . ASP A 1 204 ? 22.375 9.251 38.931 1.00 9.86 204 ASP A O 1
ATOM 2730 N N A VAL A 1 205 ? 21.374 11.188 38.417 0.74 8.69 205 VAL A N 1
ATOM 2731 N N B VAL A 1 205 ? 21.362 11.170 38.398 0.26 8.87 205 VAL A N 1
ATOM 2732 C CA A VAL A 1 205 ? 20.620 10.635 37.297 0.74 8.83 205 VAL A CA 1
ATOM 2733 C CA B VAL A 1 205 ? 20.622 10.549 37.290 0.26 8.92 205 VAL A CA 1
ATOM 2734 C C A VAL A 1 205 ? 21.537 10.185 36.168 0.74 8.79 205 VAL A C 1
ATOM 2735 C C B VAL A 1 205 ? 21.569 10.134 36.176 0.26 9.01 205 VAL A C 1
ATOM 2736 O O A VAL A 1 205 ? 21.303 9.150 35.553 0.74 9.44 205 VAL A O 1
ATOM 2737 O O B VAL A 1 205 ? 21.381 9.087 35.558 0.26 9.54 205 VAL A O 1
ATOM 2762 N N . LEU A 1 206 ? 22.593 10.938 35.927 1.00 8.96 206 LEU A N 1
ATOM 2763 C CA . LEU A 1 206 ? 23.566 10.584 34.917 1.00 8.24 206 LEU A CA 1
ATOM 2764 C C . LEU A 1 206 ? 24.312 9.308 35.299 1.00 9.02 206 LEU A C 1
ATOM 2765 O O . LEU A 1 206 ? 24.554 8.434 34.443 1.00 10.82 206 LEU A O 1
ATOM 2782 N N . ALA A 1 207 ? 24.706 9.192 36.562 1.00 8.59 207 ALA A N 1
ATOM 2783 C CA . ALA A 1 207 ? 25.439 8.032 36.998 1.00 8.98 207 ALA A CA 1
ATOM 2784 C C . ALA A 1 207 ? 24.568 6.767 37.003 1.00 9.23 207 ALA A C 1
ATOM 2785 O O . ALA A 1 207 ? 25.064 5.678 36.792 1.00 12.15 207 ALA A O 1
ATOM 2792 N N . ALA A 1 208 ? 23.276 6.938 37.282 1.00 9.01 208 ALA A N 1
ATOM 2793 C CA . ALA A 1 208 ? 22.327 5.845 37.329 1.00 9.32 208 ALA A CA 1
ATOM 2794 C C . ALA A 1 208 ? 21.903 5.387 35.948 1.00 15.15 208 ALA A C 1
ATOM 2795 O O . ALA A 1 208 ? 21.420 4.273 35.808 1.00 12.75 208 ALA A O 1
ATOM 2802 N N . ASN A 1 209 ? 22.050 6.255 34.944 1.00 9.23 209 ASN A N 1
ATOM 2803 C CA . ASN A 1 209 ? 21.504 5.980 33.615 1.00 11.50 209 ASN A CA 1
ATOM 2804 C C . ASN A 1 209 ? 22.522 6.247 32.498 1.00 10.28 209 ASN A C 1
ATOM 2805 O O . ASN A 1 209 ? 22.480 7.274 31.824 1.00 10.69 209 ASN A O 1
ATOM 2816 N N . ALA A 1 210 ? 23.431 5.312 32.306 1.00 11.80 210 ALA A N 1
ATOM 2817 C CA . ALA A 1 210 ? 24.475 5.464 31.298 1.00 11.66 210 ALA A CA 1
ATOM 2818 C C . ALA A 1 210 ? 23.904 5.652 29.906 1.00 14.98 210 ALA A C 1
ATOM 2819 O O . ALA A 1 210 ? 24.542 6.268 29.051 1.00 13.94 210 ALA A O 1
ATOM 2826 N N . ASP A 1 211 ? 22.714 5.099 29.689 1.00 13.10 211 ASP A N 1
ATOM 2827 C CA . ASP A 1 211 ? 22.052 5.135 28.384 1.00 14.43 211 ASP A CA 1
ATOM 2828 C C . ASP A 1 211 ? 21.144 6.355 28.195 1.00 13.03 211 ASP A C 1
ATOM 2829 O O . ASP A 1 211 ? 20.453 6.441 27.192 1.00 15.65 211 ASP A O 1
ATOM 2838 N N . LEU A 1 212 ? 21.155 7.298 29.123 1.00 11.62 212 LEU A N 1
ATOM 2839 C CA . LEU A 1 212 ? 20.280 8.457 29.021 1.00 10.29 212 LEU A CA 1
ATOM 2840 C C . LEU A 1 212 ? 20.530 9.213 27.728 1.00 10.50 212 LEU A C 1
ATOM 2841 O O . LEU A 1 212 ? 21.682 9.484 27.365 1.00 13.60 212 LEU A O 1
ATOM 2857 N N . LYS A 1 213 ? 19.460 9.494 26.989 1.00 10.75 213 LYS A N 1
ATOM 2858 C CA . LYS A 1 213 ? 19.597 10.192 25.725 1.00 10.94 213 LYS A CA 1
ATOM 2859 C C . LYS A 1 213 ? 19.344 11.686 25.820 1.00 10.49 213 LYS A C 1
ATOM 2860 O O . LYS A 1 213 ? 19.849 12.440 24.991 1.00 12.98 213 LYS A O 1
ATOM 2879 N N . GLY A 1 214 ? 18.580 12.114 26.826 1.00 11.25 214 GLY A N 1
ATOM 2880 C CA . GLY A 1 214 ? 18.228 13.514 26.960 1.00 10.48 214 GLY A CA 1
ATOM 2881 C C . GLY A 1 214 ? 17.764 13.850 28.361 1.00 10.12 214 GLY A C 1
ATOM 2882 O O . GLY A 1 214 ? 17.483 12.956 29.157 1.00 9.01 214 GLY A O 1
ATOM 2886 N N . ILE A 1 215 ? 17.681 15.143 28.649 1.00 9.04 215 ILE A N 1
ATOM 2887 C CA . ILE A 1 215 ? 17.392 15.613 30.006 1.00 9.55 215 ILE A CA 1
ATOM 2888 C C . ILE A 1 215 ? 16.818 17.029 29.925 1.00 7.47 215 ILE A C 1
ATOM 2889 O O . ILE A 1 215 ? 17.309 17.889 29.172 1.00 10.47 215 ILE A O 1
ATOM 2905 N N . PHE A 1 216 ? 15.729 17.225 30.665 1.00 8.65 216 PHE A N 1
ATOM 2906 C CA . PHE A 1 216 ? 14.966 18.467 30.716 1.00 10.35 216 PHE A CA 1
ATOM 2907 C C . PHE A 1 216 ? 15.057 19.093 32.101 1.00 9.16 216 PHE A C 1
ATOM 2908 O O . PHE A 1 216 ? 14.819 18.425 33.091 1.00 9.35 216 PHE A O 1
ATOM 2925 N N . GLY A 1 217 ? 15.459 20.357 32.150 1.00 7.35 217 GLY A N 1
ATOM 2926 C CA . GLY A 1 217 ? 15.548 21.132 33.377 1.00 7.72 217 GLY A CA 1
ATOM 2927 C C . GLY A 1 217 ? 14.512 22.239 33.359 1.00 9.01 217 GLY A C 1
ATOM 2928 O O . GLY A 1 217 ? 14.616 23.158 32.547 1.00 10.07 217 GLY A O 1
ATOM 2932 N N . ALA A 1 218 ? 13.520 22.186 34.246 1.00 7.26 218 ALA A N 1
ATOM 2933 C CA . ALA A 1 218 ? 12.292 22.922 33.991 1.00 9.19 218 ALA A CA 1
ATOM 2934 C C . ALA A 1 218 ? 12.211 24.353 34.493 1.00 8.13 218 ALA A C 1
ATOM 2935 O O . ALA A 1 218 ? 11.193 25.017 34.310 1.00 9.78 218 ALA A O 1
ATOM 2942 N N . ASN A 1 219 ? 13.247 24.836 35.167 1.00 7.30 219 ASN A N 1
ATOM 2943 C CA . ASN A 1 219 ? 13.345 26.249 35.491 1.00 7.32 219 ASN A CA 1
ATOM 2944 C C . ASN A 1 219 ? 14.804 26.683 35.633 1.00 8.53 219 ASN A C 1
ATOM 2945 O O . ASN A 1 219 ? 15.729 25.869 35.515 1.00 7.52 219 ASN A O 1
ATOM 2956 N N . GLU A 1 220 ? 14.981 27.964 35.889 1.00 9.80 220 GLU A N 1
ATOM 2957 C CA . GLU A 1 220 ? 16.306 28.577 35.855 1.00 10.22 220 GLU A CA 1
ATOM 2958 C C . GLU A 1 220 ? 17.348 27.864 36.747 1.00 10.49 220 GLU A C 1
ATOM 2959 O O . GLU A 1 220 ? 18.368 27.366 36.244 1.00 8.82 220 GLU A O 1
ATOM 2971 N N . PRO A 1 221 ? 17.106 27.789 38.068 1.00 8.29 221 PRO A N 1
ATOM 2972 C CA . PRO A 1 221 ? 18.151 27.167 38.880 1.00 9.57 221 PRO A CA 1
ATOM 2973 C C . PRO A 1 221 ? 18.329 25.678 38.579 1.00 9.20 221 PRO A C 1
ATOM 2974 O O . PRO A 1 221 ? 19.431 25.137 38.698 1.00 9.32 221 PRO A O 1
ATOM 2985 N N . THR A 1 222 ? 17.263 25.007 38.184 1.00 7.78 222 THR A N 1
ATOM 2986 C CA . THR A 1 222 ? 17.345 23.580 37.941 1.00 8.34 222 THR A CA 1
ATOM 2987 C C . THR A 1 222 ? 18.182 23.359 36.688 1.00 8.31 222 THR A C 1
ATOM 2988 O O . THR A 1 222 ? 19.021 22.465 36.643 1.00 9.32 222 THR A O 1
ATOM 2999 N N . ALA A 1 223 ? 17.935 24.185 35.676 1.00 6.75 223 ALA A N 1
ATOM 3000 C CA . ALA A 1 223 ? 18.664 24.026 34.422 1.00 7.84 223 ALA A CA 1
ATOM 3001 C C . ALA A 1 223 ? 20.125 24.389 34.568 1.00 7.87 223 ALA A C 1
ATOM 3002 O O . ALA A 1 223 ? 20.986 23.790 33.907 1.00 9.16 223 ALA A O 1
ATOM 3009 N N . ILE A 1 224 ? 20.434 25.369 35.413 1.00 8.57 224 ILE A N 1
ATOM 3010 C CA . ILE A 1 224 ? 21.830 25.730 35.667 1.00 9.27 224 ILE A CA 1
ATOM 3011 C C . ILE A 1 224 ? 22.549 24.591 36.390 1.00 10.81 224 ILE A C 1
ATOM 3012 O O . ILE A 1 224 ? 23.639 24.169 36.014 1.00 9.52 224 ILE A O 1
ATOM 3028 N N . GL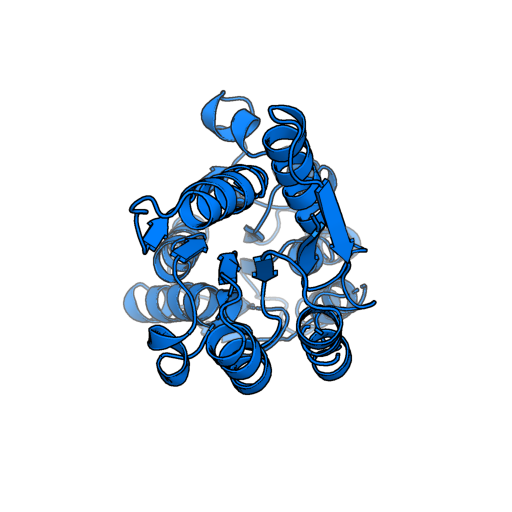Y A 1 225 ? 21.937 24.056 37.432 1.00 9.84 225 GLY A N 1
ATOM 3029 C CA . GLY A 1 225 ? 22.562 22.938 38.104 1.00 10.00 225 GLY A CA 1
ATOM 3030 C C . GLY A 1 225 ? 22.747 21.746 37.181 1.00 10.82 225 GLY A C 1
ATOM 3031 O O . GLY A 1 225 ? 23.733 21.038 37.271 1.00 10.23 225 GLY A O 1
ATOM 3052 N N . GLY A 1 227 ? 23.114 21.823 33.859 1.00 8.95 227 GLY A N 1
ATOM 3053 C CA . GLY A 1 227 ? 24.188 22.050 32.922 1.00 8.83 227 GLY A CA 1
ATOM 3054 C C . GLY A 1 227 ? 25.532 21.848 33.579 1.00 11.52 227 GLY A C 1
ATOM 3055 O O . GLY A 1 227 ? 26.438 21.234 33.011 1.00 12.16 227 GLY A O 1
ATOM 3059 N N . ARG A 1 228 ? 25.663 22.336 34.804 1.00 12.05 228 ARG A N 1
ATOM 3060 C CA . ARG A 1 228 ? 26.938 22.215 35.504 1.00 12.06 228 ARG A CA 1
ATOM 3061 C C . ARG A 1 228 ? 27.261 20.751 35.777 1.00 11.64 228 ARG A C 1
ATOM 3062 O O . ARG A 1 228 ? 28.413 20.338 35.651 1.00 12.08 228 ARG A O 1
ATOM 3083 N N . ALA A 1 229 ? 26.252 19.966 36.142 1.00 8.96 229 ALA A N 1
ATOM 3084 C CA . ALA A 1 229 ? 26.426 18.527 36.352 1.00 9.96 229 ALA A CA 1
ATOM 3085 C C . ALA A 1 229 ? 26.877 17.801 35.097 1.00 9.04 229 ALA A C 1
ATOM 3086 O O . ALA A 1 229 ? 27.757 16.944 35.152 1.00 11.74 229 ALA A O 1
ATOM 3093 N N . ILE A 1 230 ? 26.243 18.123 33.967 1.00 10.49 230 ILE A N 1
ATOM 3094 C CA . ILE A 1 230 ? 26.604 17.502 32.703 1.00 10.68 230 ILE A CA 1
ATOM 3095 C C . ILE A 1 230 ? 28.070 17.788 32.351 1.00 11.92 230 ILE A C 1
ATOM 3096 O O . ILE A 1 230 ? 28.830 16.901 31.960 1.00 11.45 230 ILE A O 1
ATOM 3112 N N . LYS A 1 231 ? 28.467 19.039 32.520 1.00 10.93 231 LYS A N 1
ATOM 3113 C CA . LYS A 1 231 ? 29.825 19.445 32.210 1.00 15.40 231 LYS A CA 1
ATOM 3114 C C . LYS A 1 231 ? 30.791 18.709 33.111 1.00 13.49 231 LYS A C 1
ATOM 3115 O O . LYS A 1 231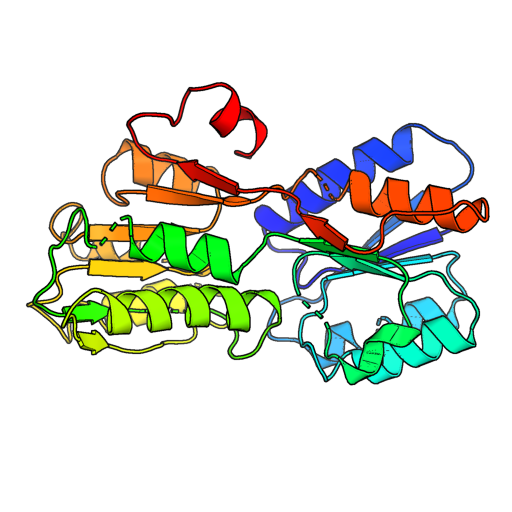 ? 31.798 18.168 32.658 1.00 15.93 231 LYS A O 1
ATOM 3134 N N . GLN A 1 232 ? 30.486 18.697 34.408 1.00 14.58 232 GLN A N 1
ATOM 3135 C CA . GLN A 1 232 ? 31.370 18.053 35.383 1.00 15.84 232 GLN A CA 1
ATOM 3136 C C . GLN A 1 232 ? 31.504 16.536 35.165 1.00 11.83 232 GLN A C 1
ATOM 3137 O O . GLN A 1 232 ? 32.550 15.943 35.465 1.00 16.53 232 GLN A O 1
ATOM 3151 N N . ALA A 1 233 ? 30.467 15.910 34.646 1.00 13.94 233 ALA A N 1
ATOM 3152 C CA . ALA A 1 233 ? 30.477 14.491 34.335 1.00 16.54 233 ALA A CA 1
ATOM 3153 C C . ALA A 1 233 ? 31.231 14.149 33.043 1.00 15.54 233 ALA A C 1
ATOM 3154 O O . ALA A 1 233 ? 31.406 12.970 32.731 1.00 19.84 233 ALA A O 1
ATOM 3161 N N . GLY A 1 234 ? 31.645 15.172 32.296 1.00 14.03 234 GLY A N 1
ATOM 3162 C CA . GLY A 1 234 ? 32.297 14.988 31.016 1.00 19.34 234 GLY A CA 1
ATOM 3163 C C . GLY A 1 234 ? 31.325 14.591 29.920 1.00 16.64 234 GLY A C 1
ATOM 3164 O O . GLY A 1 234 ? 31.739 14.012 28.910 1.00 18.78 234 GLY A O 1
ATOM 3168 N N . LYS A 1 235 ? 30.049 14.910 30.098 1.00 14.46 235 LYS A N 1
ATOM 3169 C CA . LYS A 1 235 ? 29.033 14.493 29.148 1.00 13.09 235 LYS A CA 1
ATOM 3170 C C . LYS A 1 235 ? 28.410 15.619 28.298 1.00 13.73 235 LYS A C 1
ATOM 3171 O O . LYS A 1 235 ? 27.419 15.396 27.625 1.00 13.49 235 LYS A O 1
ATOM 3190 N N . ALA A 1 236 ? 28.998 16.813 28.307 1.00 14.50 236 ALA A N 1
ATOM 3191 C CA . ALA A 1 236 ? 28.456 17.903 27.504 1.00 14.38 236 ALA A CA 1
ATOM 3192 C C . ALA A 1 236 ? 28.422 17.499 26.035 1.00 15.67 236 ALA A C 1
ATOM 3193 O O . ALA A 1 236 ? 29.426 17.061 25.478 1.00 18.51 236 ALA A O 1
ATOM 3200 N N . GLY A 1 237 ? 27.257 17.646 25.410 1.00 19.45 237 GLY A N 1
ATOM 3201 C CA . GLY A 1 237 ? 27.109 17.285 24.008 1.00 18.45 237 GLY A CA 1
ATOM 3202 C C . GLY A 1 237 ? 26.898 15.792 23.767 1.00 23.02 237 GLY A C 1
ATOM 3203 O O . GLY A 1 237 ? 26.678 15.380 22.630 1.00 26.00 237 GLY A O 1
ATOM 3207 N N . LYS A 1 238 ? 26.943 14.986 24.825 1.00 16.91 238 LYS A N 1
ATOM 3208 C CA . LYS A 1 238 ? 26.781 13.529 24.712 1.00 19.51 238 LYS A CA 1
ATOM 3209 C C . LYS A 1 238 ? 25.371 13.068 25.086 1.00 21.00 238 LYS A C 1
ATOM 3210 O O . LYS A 1 238 ? 25.067 11.875 25.062 1.00 26.62 238 LYS A O 1
ATOM 3229 N N . LEU A 1 239 ? 24.536 14.023 25.458 1.00 15.84 239 LEU A N 1
ATOM 3230 C CA . LEU A 1 239 ? 23.097 13.819 25.555 1.00 13.17 239 LEU A CA 1
ATOM 3231 C C . LEU A 1 239 ? 22.460 15.173 25.327 1.00 15.33 239 LEU A C 1
ATOM 3232 O O . LEU A 1 239 ? 23.129 16.204 25.406 1.00 17.09 239 LEU A O 1
ATOM 3248 N N . VAL A 1 240 ? 21.167 15.163 25.020 1.00 12.54 240 VAL A N 1
ATOM 3249 C CA . VAL A 1 240 ? 20.443 16.360 24.651 1.00 12.05 240 VAL A CA 1
ATOM 3250 C C . VAL A 1 240 ? 19.812 16.980 25.890 1.00 13.66 240 VAL A C 1
ATOM 3251 O O . VAL A 1 240 ? 18.935 16.399 26.512 1.00 15.15 240 VAL A O 1
ATOM 3264 N N . ALA A 1 241 ? 20.247 18.180 26.214 1.00 11.34 241 ALA A N 1
ATOM 3265 C CA . ALA A 1 241 ? 19.748 18.889 27.367 1.00 9.77 241 ALA A CA 1
ATOM 3266 C C . ALA A 1 241 ? 18.933 20.121 26.963 1.00 10.19 241 ALA A C 1
ATOM 3267 O O . ALA A 1 241 ? 19.373 20.932 26.109 1.00 11.37 241 ALA A O 1
ATOM 3274 N N . ILE A 1 242 ? 17.734 20.242 27.531 1.00 10.30 242 ILE A N 1
ATOM 3275 C CA . ILE A 1 242 ? 16.861 21.372 27.266 1.00 11.66 242 ILE A CA 1
ATOM 3276 C C . ILE A 1 242 ? 16.510 22.051 28.580 1.00 11.02 242 ILE A C 1
ATOM 3277 O O . ILE A 1 242 ? 16.162 21.369 29.524 1.00 10.10 242 ILE A O 1
ATOM 3293 N N . GLY A 1 243 ? 16.627 23.374 28.628 1.00 11.97 243 GLY A N 1
ATOM 3294 C CA . GLY A 1 243 ? 16.327 24.102 29.846 1.00 10.37 243 GLY A CA 1
ATOM 3295 C C . GLY A 1 243 ? 15.188 25.090 29.702 1.00 10.88 243 GLY A C 1
ATOM 3296 O O . GLY A 1 243 ? 14.538 25.162 28.660 1.00 11.80 243 GLY A O 1
ATOM 3300 N N . PHE A 1 244 ? 14.930 25.799 30.801 1.00 10.72 244 PHE A N 1
ATOM 3301 C CA . PHE A 1 244 ? 14.071 26.972 30.838 1.00 10.79 244 PHE A CA 1
ATOM 3302 C C . PHE A 1 244 ? 14.885 28.145 31.374 1.00 10.93 244 PHE A C 1
ATOM 3303 O O . PHE A 1 244 ? 15.771 27.975 32.225 1.00 12.59 244 PHE A O 1
ATOM 3320 N N . ASP A 1 245 ? 14.560 29.312 30.831 1.00 11.65 245 ASP A N 1
ATOM 3321 C CA . ASP A 1 245 ? 14.997 30.614 31.264 1.00 11.46 245 ASP A CA 1
ATOM 3322 C C . ASP A 1 245 ? 16.316 31.032 30.598 1.00 13.78 245 ASP A C 1
ATOM 3323 O O . ASP A 1 245 ? 16.891 30.275 29.819 1.00 13.48 245 ASP A O 1
ATOM 3332 N N . GLY A 1 246 ? 16.753 32.254 30.861 1.00 11.94 246 GLY A N 1
ATOM 3333 C CA . GLY A 1 246 ? 17.675 32.903 29.960 1.00 14.19 246 GLY A CA 1
ATOM 3334 C C . GLY A 1 246 ? 18.710 33.807 30.589 1.00 14.66 246 GLY A C 1
ATOM 3335 O O . GLY A 1 246 ? 19.054 34.834 30.013 1.00 15.27 246 GLY A O 1
ATOM 3339 N N . ASN A 1 247 ? 19.212 33.446 31.770 1.00 13.49 247 ASN A N 1
ATOM 3340 C CA . ASN A 1 247 ? 20.256 34.275 32.353 1.00 12.58 247 ASN A CA 1
ATOM 3341 C C . ASN A 1 247 ? 21.611 34.018 31.699 1.00 15.18 247 ASN A C 1
ATOM 3342 O O . ASN A 1 247 ? 21.706 33.255 30.745 1.00 14.36 247 ASN A O 1
ATOM 3353 N N . GLN A 1 248 ? 22.655 34.641 32.224 1.00 14.63 248 GLN A N 1
ATOM 3354 C CA . GLN A 1 248 ? 23.987 34.523 31.615 1.00 18.51 248 GLN A CA 1
ATOM 3355 C C . GLN A 1 248 ? 24.492 33.070 31.580 1.00 18.86 248 GLN A C 1
ATOM 3356 O O . GLN A 1 248 ? 25.050 32.624 30.575 1.00 19.13 248 GLN A O 1
ATOM 3370 N N . ASP A 1 249 ? 24.297 32.312 32.654 1.00 17.23 249 ASP A N 1
ATOM 3371 C CA . ASP A 1 249 ? 24.781 30.929 32.673 1.00 15.21 249 ASP A CA 1
ATOM 3372 C C . ASP A 1 249 ? 24.111 30.103 31.572 1.00 15.73 249 ASP A C 1
ATOM 3373 O O . ASP A 1 249 ? 24.738 29.287 30.916 1.00 13.68 249 ASP A O 1
ATOM 3382 N N . LEU A 1 250 ? 22.806 30.258 31.431 1.00 13.44 250 LEU A N 1
ATOM 3383 C CA . LEU A 1 250 ? 22.062 29.489 30.446 1.00 12.85 250 LEU A CA 1
ATOM 3384 C C . LEU A 1 250 ? 22.410 29.920 29.017 1.00 13.13 250 LEU A C 1
ATOM 3385 O O . LEU A 1 250 ? 22.548 29.076 28.125 1.00 13.35 250 LEU A O 1
ATOM 3401 N N . GLN A 1 251 ? 22.606 31.213 28.809 1.00 13.76 251 GLN A N 1
ATOM 3402 C CA . GLN A 1 251 ? 23.063 31.693 27.508 1.00 14.28 251 GLN A CA 1
ATOM 3403 C C . GLN A 1 251 ? 24.394 31.033 27.157 1.00 17.29 251 GLN A C 1
ATOM 3404 O O . GLN A 1 251 ? 24.602 30.590 26.023 1.00 15.34 251 GLN A O 1
ATOM 3418 N N . GLU A 1 252 ? 25.287 30.959 28.139 1.00 14.70 252 GLU A N 1
ATOM 3419 C CA . GLU A 1 252 ? 26.607 30.367 27.897 1.00 15.37 252 GLU A CA 1
ATOM 3420 C C . GLU A 1 252 ? 26.540 28.873 27.587 1.00 15.43 252 GLU A C 1
ATOM 3421 O O . GLU A 1 252 ? 27.297 28.390 26.713 1.00 15.87 252 GLU A O 1
ATOM 3433 N N . PHE A 1 253 ? 25.619 28.170 28.259 1.00 13.39 253 PHE A N 1
ATOM 3434 C CA . PHE A 1 253 ? 25.411 26.743 28.027 1.00 14.15 253 PHE A CA 1
ATOM 3435 C C . PHE A 1 253 ? 24.836 26.441 26.633 1.00 14.40 253 PHE A C 1
ATOM 3436 O O . PHE A 1 253 ? 25.150 25.397 26.062 1.00 16.79 253 PHE A O 1
ATOM 3453 N N . VAL A 1 254 ? 23.975 27.315 26.109 1.00 14.78 254 VAL A N 1
ATOM 3454 C CA . VAL A 1 254 ? 23.520 27.179 24.735 1.00 13.76 254 VAL A CA 1
ATOM 3455 C C . VAL A 1 254 ? 24.707 27.418 23.781 1.00 17.23 254 VAL A C 1
ATOM 3456 O O . VAL A 1 254 ? 24.987 26.621 22.881 1.00 16.53 254 VAL A O 1
ATOM 3469 N N . LYS A 1 255 ? 25.423 28.505 24.004 1.00 16.07 255 LYS A N 1
ATOM 3470 C CA . LYS A 1 255 ? 26.537 28.850 23.130 1.00 17.81 255 LYS A CA 1
ATOM 3471 C C . LYS A 1 255 ? 27.636 27.789 23.115 1.00 20.88 255 LYS A C 1
ATOM 3472 O O . LYS A 1 255 ? 28.270 27.570 22.076 1.00 23.91 255 LYS A O 1
ATOM 3491 N N . ASP A 1 256 ? 27.880 27.134 24.247 1.00 18.85 256 ASP A N 1
ATOM 3492 C CA . ASP A 1 256 ? 28.969 26.160 24.304 1.00 17.26 256 ASP A CA 1
ATOM 3493 C C . ASP A 1 256 ? 28.524 24.729 24.017 1.00 19.38 256 ASP A C 1
ATOM 3494 O O . ASP A 1 256 ? 29.344 23.800 24.031 1.00 22.49 256 ASP A O 1
ATOM 3503 N N . GLY A 1 257 ? 27.238 24.560 23.709 1.00 17.88 257 GLY A N 1
ATOM 3504 C CA . GLY A 1 257 ? 26.706 23.268 23.301 1.00 17.36 257 GLY A CA 1
ATOM 3505 C C . GLY A 1 257 ? 26.285 22.324 24.415 1.00 17.35 257 GLY A C 1
ATOM 3506 O O . GLY A 1 257 ? 25.873 21.192 24.160 1.00 23.19 257 GLY A O 1
ATOM 3510 N N . THR A 1 258 ? 26.373 22.776 25.656 1.00 15.73 258 THR A N 1
ATOM 3511 C CA . THR A 1 258 ? 25.915 21.956 26.773 1.00 16.79 258 THR A CA 1
ATOM 3512 C C . THR A 1 2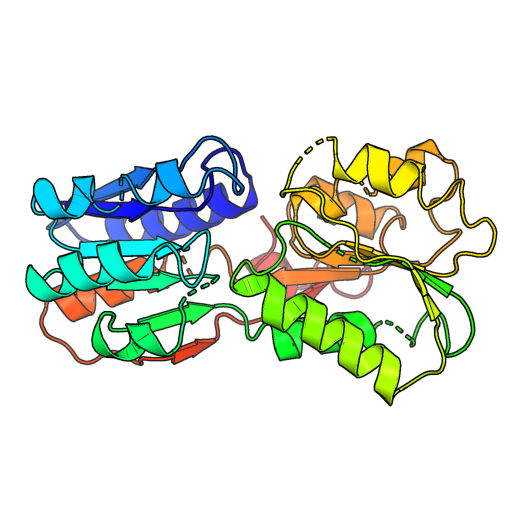58 ? 24.400 21.754 26.729 1.00 18.70 258 THR A C 1
ATOM 3513 O O . THR A 1 258 ? 23.895 20.650 26.951 1.00 17.03 258 THR A O 1
ATOM 3524 N N . LEU A 1 259 ? 23.679 22.838 26.471 1.00 14.31 259 LEU A N 1
ATOM 3525 C CA . LEU A 1 259 ? 22.236 22.789 26.265 1.00 14.59 259 LEU A CA 1
ATOM 3526 C C . LEU A 1 259 ? 21.915 23.044 24.796 1.00 17.02 259 LEU A C 1
ATOM 3527 O O . LEU A 1 259 ? 22.425 23.987 24.195 1.00 19.54 259 LEU A O 1
ATOM 3543 N N . GLU A 1 260 ? 21.048 22.210 24.237 1.00 14.67 260 GLU A N 1
ATOM 3544 C CA . GLU A 1 260 ? 20.565 22.373 22.871 1.00 12.50 260 GLU A CA 1
ATOM 3545 C C . GLU A 1 260 ? 19.601 23.549 22.741 1.00 14.06 260 GLU A C 1
ATOM 3546 O O . GLU A 1 260 ? 19.584 24.238 21.725 1.00 16.42 260 GLU A O 1
ATOM 3558 N N . ALA A 1 261 ? 18.790 23.778 23.763 1.00 12.99 261 ALA A N 1
ATOM 3559 C CA . ALA A 1 261 ? 17.826 24.877 23.743 1.00 12.87 261 ALA A CA 1
ATOM 3560 C C . ALA A 1 261 ? 17.474 25.267 25.153 1.00 14.50 261 ALA A C 1
ATOM 3561 O O . ALA A 1 261 ? 17.631 24.469 26.090 1.00 12.71 261 ALA A O 1
ATOM 3568 N N . THR A 1 262 ? 17.014 26.499 25.312 1.00 12.01 262 THR A N 1
ATOM 3569 C CA . THR A 1 262 ? 16.360 26.884 26.554 1.00 11.27 262 THR A CA 1
ATOM 3570 C C . THR A 1 262 ? 15.116 27.699 26.207 1.00 12.01 262 THR A C 1
ATOM 3571 O O . THR A 1 262 ? 15.158 28.526 25.297 1.00 12.67 262 THR A O 1
ATOM 3582 N N . VAL A 1 263 ? 14.010 27.437 26.926 1.00 10.78 263 VAL A N 1
ATOM 3583 C CA . VAL A 1 263 ? 12.741 28.104 26.667 1.00 12.17 263 VAL A CA 1
ATOM 3584 C C . VAL A 1 263 ? 12.680 29.336 27.566 1.00 11.15 263 VAL A C 1
ATOM 3585 O O . VAL A 1 263 ? 12.655 29.217 28.803 1.00 10.92 263 VAL A O 1
ATOM 3598 N N . VAL A 1 264 ? 12.620 30.504 26.955 1.00 12.53 264 VAL A N 1
ATOM 3599 C CA . VAL A 1 264 ? 12.770 31.756 27.663 1.00 12.56 264 VAL A CA 1
ATOM 3600 C C . VAL A 1 264 ? 11.443 32.498 27.712 1.00 12.69 264 VAL A C 1
ATOM 3601 O O . VAL A 1 264 ? 10.763 32.673 26.699 1.00 13.55 264 VAL A O 1
ATOM 3614 N N . GLN A 1 265 ? 11.106 32.947 28.919 1.00 12.47 265 GLN A N 1
ATOM 3615 C CA . GLN A 1 265 ? 9.839 33.606 29.226 1.00 10.95 265 GLN A CA 1
ATOM 3616 C C . GLN A 1 265 ? 9.936 35.134 29.172 1.00 12.03 265 GLN A C 1
ATOM 3617 O O . GLN A 1 265 ? 11.012 35.702 29.011 1.00 14.79 265 GLN A O 1
ATOM 3631 N N . GLY A 1 266 ? 8.793 35.801 29.286 1.00 12.77 266 GLY A N 1
ATOM 3632 C CA . GLY A 1 266 ? 8.748 37.254 29.318 1.00 17.50 266 GLY A CA 1
ATOM 3633 C C . GLY A 1 266 ? 8.817 37.774 30.741 1.00 14.20 266 GLY A C 1
ATOM 3634 O O . GLY A 1 266 ? 7.877 38.401 31.257 1.00 14.26 266 GLY A O 1
ATOM 3638 N N . SER A 1 267 ? 9.937 37.516 31.399 1.00 17.11 267 SER A N 1
ATOM 3639 C CA . SER A 1 267 ? 10.048 37.880 32.816 1.00 16.48 267 SER A CA 1
ATOM 3640 C C . SER A 1 267 ? 9.987 39.398 33.075 1.00 16.30 267 SER A C 1
ATOM 3641 O O . SER A 1 267 ? 9.299 39.872 33.987 1.00 15.90 267 SER A O 1
ATOM 3649 N N . TYR A 1 268 ? 10.708 40.168 32.278 1.00 16.77 268 TYR A N 1
ATOM 3650 C CA . TYR A 1 268 ? 10.636 41.619 32.392 1.00 16.92 268 TYR A CA 1
ATOM 3651 C C . TYR A 1 268 ? 9.204 42.086 32.181 1.00 16.88 268 TYR A C 1
ATOM 3652 O O . TYR A 1 268 ? 8.723 42.923 32.923 1.00 16.66 268 TYR A O 1
ATOM 3670 N N . GLN A 1 269 ? 8.533 41.544 31.164 1.00 17.24 269 GLN A N 1
ATOM 3671 C CA . GLN A 1 269 ? 7.160 41.920 30.863 1.00 17.82 269 GLN A CA 1
ATOM 3672 C C . GLN A 1 269 ? 6.208 41.616 32.030 1.00 16.71 269 GLN A C 1
ATOM 3673 O O . GLN A 1 269 ? 5.312 42.402 32.319 1.00 16.68 269 GLN A O 1
ATOM 3704 N N . GLY A 1 271 ? 6.822 41.760 35.157 1.00 16.36 271 GLY A N 1
ATOM 3705 C CA . GLY A 1 271 ? 6.996 42.840 36.103 1.00 15.26 271 GLY A CA 1
ATOM 3706 C C . GLY A 1 271 ? 6.429 44.158 35.587 1.00 17.20 271 GLY A C 1
ATOM 3707 O O . GLY A 1 271 ? 5.688 44.832 36.292 1.00 17.30 271 GLY A O 1
ATOM 3711 N N . GLU A 1 272 ? 6.772 44.540 34.353 1.00 16.25 272 GLU A N 1
ATOM 3712 C CA . GLU A 1 272 ? 6.362 45.834 33.834 1.00 16.91 272 GLU A CA 1
ATOM 3713 C C . GLU A 1 272 ? 4.843 45.888 33.652 1.00 18.67 272 GLU A C 1
ATOM 3714 O O . GLU A 1 272 ? 4.179 46.805 34.155 1.00 17.59 272 GLU A O 1
ATOM 3726 N N . LYS A 1 273 ? 4.295 44.906 32.940 1.00 18.49 273 LYS A N 1
ATOM 3727 C CA . LYS A 1 273 ? 2.852 44.886 32.690 1.00 17.16 273 LYS A CA 1
ATOM 3728 C C . LYS A 1 273 ? 2.069 44.494 33.932 1.00 16.83 273 LYS A C 1
ATOM 3729 O O . LYS A 1 273 ? 0.899 44.857 34.083 1.00 18.31 273 LYS A O 1
ATOM 3748 N N . GLY A 1 274 ? 2.711 43.781 34.838 1.00 15.77 274 GLY A N 1
ATOM 3749 C CA . GLY A 1 274 ? 2.081 43.499 36.124 1.00 15.25 274 GLY A CA 1
ATOM 3750 C C . GLY A 1 274 ? 1.769 44.789 36.868 1.00 15.22 274 GLY A C 1
ATOM 3751 O O . GLY A 1 274 ? 0.632 45.018 37.334 1.00 15.20 274 GLY A O 1
ATOM 3755 N N . VAL A 1 275 ? 2.781 45.638 37.009 1.00 15.58 275 VAL A N 1
ATOM 3756 C CA . VAL A 1 275 ? 2.610 46.912 37.685 1.00 17.17 275 VAL A CA 1
ATOM 3757 C C . VAL A 1 275 ? 1.649 47.807 36.873 1.00 16.73 275 VAL A C 1
ATOM 3758 O O . VAL A 1 275 ? 0.746 48.437 37.426 1.00 18.53 275 VAL A O 1
ATOM 3771 N N . ASP A 1 276 ? 1.792 47.834 35.557 1.00 19.18 276 ASP A N 1
ATOM 3772 C CA . ASP A 1 276 ? 0.909 48.680 34.770 1.00 21.19 276 ASP A CA 1
ATOM 3773 C C . ASP A 1 276 ? -0.551 48.228 34.895 1.00 17.45 276 ASP A C 1
ATOM 3774 O O . ASP A 1 276 ? -1.466 49.064 34.865 1.00 18.71 276 ASP A O 1
ATOM 3783 N N . THR A 1 277 ? -0.770 46.930 35.071 1.00 16.89 277 THR A N 1
ATOM 3784 C CA . THR A 1 277 ? -2.137 46.413 35.200 1.00 16.95 277 THR A CA 1
ATOM 3785 C C . THR A 1 277 ? -2.732 46.864 36.532 1.00 16.51 277 THR A C 1
ATOM 3786 O O . THR A 1 277 ? -3.899 47.273 36.614 1.00 16.88 277 THR A O 1
ATOM 3797 N N . LEU A 1 278 ? -1.924 46.789 37.583 1.00 15.86 278 LEU A N 1
ATOM 3798 C CA . LEU A 1 278 ? -2.367 47.287 38.883 1.00 15.61 278 LEU A CA 1
ATOM 3799 C C . LEU A 1 278 ? -2.647 48.790 38.855 1.00 16.26 278 LEU A C 1
ATOM 3800 O O . LEU A 1 278 ? -3.620 49.246 39.435 1.00 16.31 278 LEU A O 1
ATOM 3816 N N . LEU A 1 279 ? -1.812 49.555 38.153 1.00 18.98 279 LEU A N 1
ATOM 3817 C CA . LEU A 1 279 ? -2.033 50.992 38.037 1.00 17.49 279 LEU A CA 1
ATOM 3818 C C . LEU A 1 279 ? -3.371 51.275 37.347 1.00 18.12 279 LEU A C 1
ATOM 3819 O O . LEU A 1 279 ? -4.081 52.197 37.727 1.00 20.43 279 LEU A O 1
ATOM 3835 N N . LYS A 1 280 ? -3.720 50.472 36.345 1.00 18.27 280 LYS A N 1
ATOM 3836 C CA . LYS A 1 280 ? -5.023 50.600 35.696 1.00 19.22 280 LYS A CA 1
ATOM 3837 C C . LYS A 1 280 ? -6.154 50.284 36.670 1.00 18.63 280 LYS A C 1
ATOM 3838 O O . LYS A 1 280 ? -7.133 51.008 36.757 1.00 19.25 280 LYS A O 1
ATOM 3857 N N . LEU A 1 281 ? -6.015 49.191 37.405 1.00 17.73 281 LEU A N 1
ATOM 3858 C CA . LEU A 1 281 ? -7.029 48.820 38.378 1.00 17.47 281 LEU A CA 1
ATOM 3859 C C . LEU A 1 281 ? -7.185 49.893 39.462 1.00 20.60 281 LEU A C 1
ATOM 3860 O O . LEU A 1 281 ? -8.289 50.127 39.972 1.00 20.34 281 LEU A O 1
ATOM 3876 N N . LEU A 1 282 ? -6.083 50.531 39.838 1.00 17.63 282 LEU A N 1
ATOM 3877 C CA . LEU A 1 282 ? -6.133 51.572 40.869 1.00 18.69 282 LEU A CA 1
ATOM 3878 C C . LEU A 1 282 ? -6.857 52.813 40.346 1.00 22.60 282 LEU A C 1
ATOM 3879 O O . LEU A 1 282 ? -7.351 53.622 41.126 1.00 25.82 282 LEU A O 1
ATOM 3895 N N . SER A 1 283 ? -6.917 52.955 39.026 1.00 20.77 283 SER A N 1
ATOM 3896 C CA . SER A 1 283 ? -7.720 54.004 38.389 1.00 23.76 283 SER A CA 1
ATOM 3897 C C . SER A 1 283 ? -9.086 53.478 37.927 1.00 28.10 283 SER A C 1
ATOM 3898 O O . SER A 1 283 ? -9.750 54.099 37.079 1.00 31.11 283 SER A O 1
ATOM 3906 N N . LYS A 1 284 ? -9.504 52.347 38.494 1.00 25.04 284 LYS A N 1
ATOM 3907 C CA . LYS A 1 284 ? -10.818 51.757 38.226 1.00 30.90 284 LYS A CA 1
ATOM 3908 C C . LYS A 1 284 ? -11.084 51.571 36.730 1.00 32.21 284 LYS A C 1
ATOM 3909 O O . LYS A 1 284 ? -12.210 51.719 36.257 1.00 32.43 284 LYS A O 1
ATOM 3928 N N . GLU A 1 285 ? -10.032 51.239 35.996 1.00 22.98 285 GLU A N 1
ATOM 3929 C CA . GLU A 1 285 ? -10.123 50.919 34.584 1.00 22.69 285 GLU A CA 1
ATOM 3930 C C . GLU A 1 285 ? -10.247 49.410 34.343 1.00 21.73 285 GLU A C 1
ATOM 3931 O O . GLU A 1 285 ? -9.895 48.606 35.228 1.00 24.54 285 GLU A O 1
ATOM 3943 N N . LYS A 1 286 ? -10.667 49.040 33.128 1.00 26.51 286 LYS A N 1
ATOM 3944 C CA . LYS A 1 286 ? -10.846 47.661 32.718 1.00 25.86 286 LYS A CA 1
ATOM 3945 C C . LYS A 1 286 ? -9.498 47.142 32.323 1.00 20.42 286 LYS A C 1
ATOM 3946 O O . LYS A 1 286 ? -8.707 47.871 31.722 1.00 25.14 286 LYS A O 1
ATOM 3965 N N . VAL A 1 287 ? -9.234 45.879 32.647 1.00 19.71 287 VAL A N 1
ATOM 3966 C CA . VAL A 1 287 ? -7.994 45.227 32.257 1.00 19.13 287 VAL A CA 1
ATOM 3967 C C . VAL A 1 287 ? -8.288 43.882 31.612 1.00 18.76 287 VAL A C 1
ATOM 3968 O O . VAL A 1 287 ? -9.362 43.318 31.770 1.00 19.99 287 VAL A O 1
ATOM 3981 N N . GLU A 1 288 ? -7.330 43.379 30.858 1.00 18.41 288 GLU A N 1
ATOM 3982 C CA . GLU A 1 288 ? -7.423 42.052 30.262 1.00 18.13 288 GLU A CA 1
ATOM 3983 C C . GLU A 1 288 ? -7.074 41.028 31.338 1.00 17.58 288 GLU A C 1
ATOM 3984 O O . GLU A 1 288 ? -5.988 41.082 31.925 1.00 18.52 288 GLU A O 1
ATOM 3996 N N . LYS A 1 289 ? -7.975 40.092 31.606 1.00 17.69 289 LYS A N 1
ATOM 3997 C CA . LYS A 1 289 ? -7.779 39.224 32.771 1.00 17.47 289 LYS A CA 1
ATOM 3998 C C . LYS A 1 289 ? -6.704 38.163 32.570 1.00 17.00 289 LYS A C 1
ATOM 3999 O O . LYS A 1 289 ? -6.019 37.794 33.514 1.00 18.76 289 LYS A O 1
ATOM 4018 N N . PHE A 1 290 ? -6.525 37.682 31.351 1.00 16.93 290 PHE A N 1
ATOM 4019 C CA . PHE A 1 290 ? -5.538 36.657 31.098 1.00 16.55 290 PHE A CA 1
ATOM 4020 C C . PHE A 1 290 ? -4.584 37.153 30.034 1.00 16.35 290 PHE A C 1
ATOM 4021 O O . PHE A 1 290 ? -4.980 37.443 28.917 1.00 17.45 290 PHE A O 1
ATOM 4038 N N . ILE A 1 291 ? -3.332 37.297 30.436 1.00 15.93 291 ILE A N 1
ATOM 4039 C CA . ILE A 1 291 ? -2.298 37.873 29.605 1.00 15.84 291 ILE A CA 1
ATOM 4040 C C . ILE A 1 291 ? -1.172 36.846 29.442 1.00 15.45 291 ILE A C 1
ATOM 4041 O O . ILE A 1 291 ? -0.584 36.354 30.416 1.00 15.17 291 ILE A O 1
ATOM 4057 N N . ASP A 1 292 ? -0.898 36.503 28.191 1.00 16.12 292 ASP A N 1
ATOM 4058 C CA . ASP A 1 292 ? 0.157 35.564 27.821 1.00 16.10 292 ASP A CA 1
ATOM 4059 C C . ASP A 1 292 ? 1.389 36.405 27.548 1.00 16.11 292 ASP A C 1
ATOM 4060 O O . ASP A 1 292 ? 1.400 37.209 26.604 1.00 17.67 292 ASP A O 1
ATOM 4069 N N . THR A 1 293 ? 2.424 36.215 28.353 1.00 15.76 293 THR A N 1
ATOM 4070 C CA . THR A 1 293 ? 3.631 37.041 28.290 1.00 15.01 293 THR A CA 1
ATOM 4071 C C . THR A 1 293 ? 4.676 36.473 27.328 1.00 20.40 293 THR A C 1
ATOM 4072 O O . THR A 1 293 ? 5.755 37.041 27.173 1.00 18.94 293 THR A O 1
ATOM 4083 N N . GLY A 1 294 ? 4.341 35.359 26.680 1.00 17.07 294 GLY A N 1
ATOM 4084 C CA . GLY A 1 294 ? 5.067 34.879 25.517 1.00 16.03 294 GLY A CA 1
ATOM 4085 C C . GLY A 1 294 ? 6.254 33.989 25.830 1.00 18.00 294 GLY A C 1
ATOM 4086 O O . GLY A 1 294 ? 6.691 33.915 26.954 1.00 17.14 294 GLY A O 1
ATOM 4090 N N . VAL A 1 295 ? 6.790 33.329 24.804 1.00 18.55 295 VAL A N 1
ATOM 4091 C CA . VAL A 1 295 ? 7.977 32.514 24.966 1.00 17.47 295 VAL A CA 1
ATOM 4092 C C . VAL A 1 295 ? 8.787 32.532 23.690 1.00 15.51 295 VAL A C 1
ATOM 4093 O O . VAL A 1 295 ? 8.251 32.730 22.585 1.00 16.87 295 VAL A O 1
ATOM 4106 N N . VAL A 1 296 ? 10.084 32.323 23.855 1.00 16.82 296 VAL A N 1
ATOM 4107 C CA . VAL A 1 296 ? 10.991 32.118 22.743 1.00 18.72 296 VAL A CA 1
ATOM 4108 C C . VAL A 1 296 ? 11.870 30.912 23.059 1.00 18.76 296 VAL A C 1
ATOM 4109 O O . VAL A 1 296 ? 12.480 30.836 24.130 1.00 17.70 296 VAL A O 1
ATOM 4122 N N . VAL A 1 297 ? 11.929 29.957 22.136 1.00 16.16 297 VAL A N 1
ATOM 4123 C CA . VAL A 1 297 ? 12.848 28.837 22.279 1.00 15.84 297 VAL A CA 1
ATOM 4124 C C . VAL A 1 297 ? 14.178 29.286 21.717 1.00 16.23 297 VAL A C 1
ATOM 4125 O O . VAL A 1 297 ? 14.315 29.499 20.512 1.00 16.93 297 VAL A O 1
ATOM 4138 N N . VAL A 1 298 ? 15.151 29.430 22.604 1.00 15.53 298 VAL A N 1
ATOM 4139 C CA . VAL A 1 298 ? 16.451 29.977 22.258 1.00 15.99 298 VAL A CA 1
ATOM 4140 C C . VAL A 1 298 ? 17.452 28.845 22.046 1.00 16.05 298 VAL A C 1
ATOM 4141 O O . VAL A 1 298 ? 17.623 27.977 22.911 1.00 15.62 298 VAL A O 1
ATOM 4154 N N . THR A 1 299 ? 18.127 28.910 20.897 1.00 17.84 299 THR A N 1
ATOM 4155 C CA . THR A 1 299 ? 19.093 27.922 20.456 1.00 18.12 299 THR A CA 1
ATOM 4156 C C . THR A 1 299 ? 20.267 28.653 19.826 1.00 18.43 299 THR A C 1
ATOM 4157 O O . THR A 1 299 ? 20.262 29.880 19.729 1.00 18.43 299 THR A O 1
ATOM 4168 N N . LYS A 1 300 ? 21.267 27.893 19.383 1.00 18.87 300 LYS A N 1
ATOM 4169 C CA . LYS A 1 300 ? 22.384 28.468 18.636 1.00 19.36 300 LYS A CA 1
ATOM 4170 C C . LYS A 1 300 ? 21.913 29.111 17.328 1.00 20.02 300 LYS A C 1
ATOM 4171 O O . LYS A 1 300 ? 22.595 29.969 16.763 1.00 20.41 300 LYS A O 1
ATOM 4190 N N . GLN A 1 301 ? 20.755 28.689 16.830 1.00 20.20 301 GLN A N 1
ATOM 4191 C CA . GLN A 1 301 ? 20.247 29.209 15.556 1.00 20.99 301 GLN A CA 1
ATOM 4192 C C . GLN A 1 301 ? 19.546 30.565 15.673 1.00 20.93 301 GLN A C 1
ATOM 4193 O O . GLN A 1 301 ? 19.306 31.197 14.657 1.00 21.66 301 GLN A O 1
ATOM 4207 N N . ASN A 1 302 ? 19.193 31.011 16.880 1.00 20.16 302 ASN A N 1
ATOM 4208 C CA . ASN A 1 302 ? 18.494 32.293 17.019 1.00 20.19 302 ASN A CA 1
ATOM 4209 C C . ASN A 1 302 ? 18.894 33.141 18.228 1.00 19.48 302 ASN A C 1
ATOM 4210 O O . ASN A 1 302 ? 18.298 34.170 18.486 1.00 19.49 302 ASN A O 1
ATOM 4221 N N . ILE A 1 303 ? 19.931 32.733 18.944 1.00 18.99 303 ILE A N 1
ATOM 4222 C CA . ILE A 1 303 ? 20.267 33.396 20.202 1.00 18.35 303 ILE A CA 1
ATOM 4223 C C . ILE A 1 303 ? 20.617 34.896 20.117 1.00 18.65 303 ILE A C 1
ATOM 4224 O O . ILE A 1 303 ? 20.452 35.638 21.095 1.00 18.25 303 ILE A O 1
ATOM 4240 N N . ASP A 1 304 ? 21.080 35.343 18.951 1.00 19.42 304 ASP A N 1
ATOM 4241 C CA . ASP A 1 304 ? 21.383 36.758 18.764 1.00 19.87 304 ASP A CA 1
ATOM 4242 C C . ASP A 1 304 ? 20.315 37.511 17.968 1.00 20.49 304 ASP A C 1
ATOM 4243 O O . ASP A 1 304 ? 20.481 38.691 17.648 1.00 21.05 304 ASP A O 1
ATOM 4252 N N . LYS A 1 305 ? 19.219 36.851 17.633 1.00 20.52 305 LYS A N 1
ATOM 4253 C CA . LYS A 1 305 ? 18.136 37.566 16.962 1.00 21.23 305 LYS A CA 1
ATOM 4254 C C . LYS A 1 305 ? 17.444 38.534 17.936 1.00 20.96 305 LYS A C 1
ATOM 4255 O O . LYS A 1 305 ? 17.449 38.303 19.148 1.00 20.11 305 LYS A O 1
ATOM 4274 N N . PRO A 1 306 ? 16.835 39.609 17.425 1.00 21.76 306 PRO A N 1
ATOM 4275 C CA . PRO A 1 306 ? 16.168 40.519 18.366 1.00 21.59 306 PRO A CA 1
ATOM 4276 C C . PRO A 1 306 ? 15.111 39.848 19.259 1.00 20.97 306 PRO A C 1
ATOM 4277 O O . PRO A 1 306 ? 14.974 40.226 20.422 1.00 20.39 306 PRO A O 1
ATOM 4288 N N . GLU A 1 307 ? 14.374 38.879 18.731 1.00 21.86 307 GLU A N 1
ATOM 4289 C CA . GLU A 1 307 ? 13.297 38.234 19.486 1.00 23.00 307 GLU A CA 1
ATOM 4290 C C . GLU A 1 307 ? 13.850 37.520 20.717 1.00 21.60 307 GLU A C 1
ATOM 4291 O O . GLU A 1 307 ? 13.206 37.464 21.788 1.00 22.55 307 GLU A O 1
ATOM 4303 N N . ALA A 1 308 ? 15.064 37.005 20.587 1.00 19.24 308 ALA A N 1
ATOM 4304 C CA . ALA A 1 308 ? 15.714 36.355 21.716 1.00 18.28 308 ALA A CA 1
ATOM 4305 C C . ALA A 1 308 ? 16.325 37.393 22.649 1.00 17.93 308 ALA A C 1
ATOM 4306 O O . ALA A 1 308 ? 16.132 37.326 23.859 1.00 17.29 308 ALA A O 1
ATOM 4313 N N . LYS A 1 309 ? 17.039 38.365 22.087 1.00 18.94 309 LYS A N 1
ATOM 4314 C CA . LYS A 1 309 ? 17.647 39.426 22.887 1.00 22.42 309 LYS A CA 1
ATOM 4315 C C . LYS A 1 309 ? 16.638 40.172 23.764 1.00 20.37 309 LYS A C 1
ATOM 4316 O O . LYS A 1 309 ? 16.975 40.587 24.871 1.00 21.32 309 LYS A O 1
ATOM 4335 N N . ASN A 1 310 ? 15.398 40.290 23.298 1.00 18.95 310 ASN A N 1
ATOM 4336 C CA . ASN A 1 310 ? 14.348 40.983 24.038 1.00 19.01 310 ASN A CA 1
ATOM 4337 C C . ASN A 1 310 ? 13.945 40.309 25.361 1.00 22.26 310 ASN A C 1
ATOM 4338 O O . ASN A 1 310 ? 13.433 40.964 26.279 1.00 23.49 310 ASN A O 1
ATOM 4349 N N . VAL A 1 311 ? 14.172 39.005 25.465 1.00 17.66 311 VAL A N 1
ATOM 4350 C CA . VAL A 1 311 ? 13.776 38.274 26.674 1.00 16.92 311 VAL A CA 1
ATOM 4351 C C . VAL A 1 311 ? 14.963 37.716 27.471 1.00 19.81 311 VAL A C 1
ATOM 4352 O O . VAL A 1 311 ? 14.792 37.301 28.609 1.00 19.50 311 VAL A O 1
ATOM 4365 N N . LEU A 1 312 ? 16.154 37.697 26.877 1.00 16.05 312 LEU A N 1
ATOM 4366 C CA . LEU A 1 312 ? 17.343 37.290 27.620 1.00 15.58 312 LEU A CA 1
ATOM 4367 C C . LEU A 1 312 ? 17.651 38.349 28.687 1.00 16.16 312 LEU A C 1
ATOM 4368 O O . LEU A 1 312 ? 17.211 39.501 28.574 1.00 17.54 312 LEU A O 1
ATOM 4384 N N . TYR A 1 313 ? 18.390 37.962 29.728 1.00 17.11 313 TYR A N 1
ATOM 4385 C CA . TYR A 1 313 ? 18.747 38.899 30.795 1.00 17.04 313 TYR A CA 1
ATOM 4386 C C . TYR A 1 313 ? 20.043 38.478 31.467 1.00 23.42 313 TYR A C 1
ATOM 4387 O O . TYR A 1 313 ? 20.639 37.437 31.150 1.00 20.81 313 TYR A O 1
#

Solvent-accessible surface area: 12305 Å² total

Nearest PDB structures (foldseek):
  1dbp-assembly1_A  TM=9.298E-01  e=9.596E-20  Escherichia coli
  1drj-assembly1_A  TM=9.297E-01  e=3.614E-19  Escherichia coli
  1drk-assembly1_A  TM=9.282E-01  e=5.943E-19  Escherichia coli
  2gx6-assembly1_A  TM=9.201E-01  e=8.279E-19  Escherichia coli K-12
  1urp-assembly1_A  TM=7.263E-01  e=9.771E-19  Escherichia coli K-12

Radius of gyration: 19.09 Å; Cα contacts (8 Å, |Δi|>4): 641; chains: 1; bounding box: 45×54×42 Å

Secondary structure (DSSP, 8-state):
-EEEEE-S-SS-HHHHHHHHHHHHHHTT-SS-EEEEE--SSTT-HHHHH--HHHHHTT-SEEEE--SSTTTTHHHHHHHHHTT--EEEE----GGGGGG-SEEEE--HHHHHHHHHH--TTT-SSSEEE---STT-HHHHHHHHHHHHHHHHH--PEEE-----TT--HHHHHHHHHHHH-TT--EEE--SHHHHH--HHHHHTT-TTSSEEEEE--SHHHHHHHHTTS-SEEEEE-S---HHHHHHHHHHHTT----SEEE--EEEE-TTTTTSHHHHTT--